Protein AF-A0A2D7CM73-F1 (afdb_monomer_lite)

Structure (mmCIF, N/CA/C/O backbone):
data_AF-A0A2D7CM73-F1
#
_entry.id   AF-A0A2D7CM73-F1
#
loop_
_atom_site.group_PDB
_atom_site.id
_atom_site.type_symbol
_atom_site.label_atom_id
_atom_site.label_alt_id
_atom_site.label_comp_id
_atom_site.label_asym_id
_atom_site.label_entity_id
_atom_site.label_seq_id
_atom_site.pdbx_PDB_ins_code
_atom_site.Cartn_x
_atom_site.Cartn_y
_atom_site.Cartn_z
_atom_site.occupancy
_atom_site.B_iso_or_equiv
_atom_site.auth_seq_id
_atom_site.auth_comp_id
_atom_site.auth_asym_id
_atom_site.auth_atom_id
_atom_site.pdbx_PDB_model_num
ATOM 1 N N . MET A 1 1 ? 31.221 -22.114 -16.149 1.00 51.75 1 MET A N 1
ATOM 2 C CA . MET A 1 1 ? 30.707 -21.665 -17.462 1.00 51.75 1 MET A CA 1
ATOM 3 C C . MET A 1 1 ? 30.921 -20.166 -17.567 1.00 51.75 1 MET A C 1
ATOM 5 O O . MET A 1 1 ? 30.530 -19.466 -16.639 1.00 51.75 1 MET A O 1
ATOM 9 N N . LYS A 1 2 ? 31.591 -19.682 -18.621 1.00 53.56 2 LYS A N 1
ATOM 10 C CA . LYS A 1 2 ? 31.674 -18.240 -18.899 1.00 53.56 2 LYS A CA 1
ATOM 11 C C . LYS A 1 2 ? 30.266 -17.766 -19.272 1.00 53.56 2 LYS A C 1
ATOM 13 O O . LYS A 1 2 ? 29.611 -18.429 -20.068 1.00 53.56 2 LYS A O 1
ATOM 18 N N . LYS A 1 3 ? 29.772 -16.715 -18.618 1.00 75.50 3 LYS A N 1
ATOM 19 C CA . LYS A 1 3 ? 28.499 -16.088 -18.981 1.00 75.50 3 LYS A CA 1
ATOM 20 C C . LYS A 1 3 ? 28.797 -15.093 -20.099 1.00 75.50 3 LYS A C 1
ATOM 22 O O . LYS A 1 3 ? 29.586 -14.178 -19.874 1.00 75.50 3 LYS A O 1
ATOM 27 N N . ASP A 1 4 ? 28.201 -15.280 -21.267 1.00 86.75 4 ASP A N 1
ATOM 28 C CA . ASP A 1 4 ? 28.354 -14.330 -22.367 1.00 86.75 4 ASP A CA 1
ATOM 29 C C . ASP A 1 4 ? 27.502 -13.085 -22.098 1.00 86.75 4 ASP A C 1
ATOM 31 O O . ASP A 1 4 ? 26.344 -13.172 -21.681 1.00 86.75 4 ASP A O 1
ATOM 35 N N . ILE A 1 5 ? 28.101 -11.910 -22.288 1.00 89.19 5 ILE A N 1
ATOM 36 C CA . ILE A 1 5 ? 27.427 -10.626 -22.088 1.00 89.19 5 ILE A CA 1
ATOM 37 C C . ILE A 1 5 ? 26.537 -10.377 -23.306 1.00 89.19 5 ILE A C 1
ATOM 39 O O . ILE A 1 5 ? 27.036 -10.226 -24.418 1.00 89.19 5 ILE A O 1
ATOM 43 N N . SER A 1 6 ? 25.225 -10.321 -23.085 1.00 89.44 6 SER A N 1
ATOM 44 C CA . SER A 1 6 ? 24.230 -10.083 -24.140 1.00 89.44 6 SER A CA 1
ATOM 45 C C . SER A 1 6 ? 23.944 -8.592 -24.328 1.00 89.44 6 SER A C 1
ATOM 47 O O . SER A 1 6 ? 23.775 -8.125 -25.451 1.00 89.44 6 SER A O 1
ATOM 49 N N . HIS A 1 7 ? 23.934 -7.823 -23.234 1.00 90.44 7 HIS A N 1
ATOM 50 C CA . HIS A 1 7 ? 23.573 -6.405 -23.243 1.00 90.44 7 HIS A CA 1
ATOM 51 C C . HIS A 1 7 ? 24.557 -5.572 -22.397 1.00 90.44 7 HIS A C 1
ATOM 53 O O . HIS A 1 7 ? 24.277 -5.264 -21.236 1.00 90.44 7 HIS A O 1
ATOM 59 N N . PRO A 1 8 ? 25.711 -5.163 -22.962 1.00 91.00 8 PRO A N 1
ATOM 60 C CA . PRO A 1 8 ? 26.779 -4.473 -22.225 1.00 91.00 8 PRO A CA 1
ATOM 61 C C . PRO A 1 8 ? 26.356 -3.159 -21.556 1.00 91.00 8 PRO A C 1
ATOM 63 O O . PRO A 1 8 ? 26.958 -2.735 -20.572 1.00 91.00 8 PRO A O 1
ATOM 66 N N . ILE A 1 9 ? 25.306 -2.516 -22.066 1.00 92.06 9 ILE A N 1
ATOM 67 C CA . ILE A 1 9 ? 24.803 -1.245 -21.544 1.00 92.06 9 ILE A CA 1
ATOM 68 C C . ILE A 1 9 ? 24.367 -1.341 -20.079 1.00 92.06 9 ILE A C 1
ATOM 70 O O . ILE A 1 9 ? 24.623 -0.426 -19.299 1.00 92.06 9 ILE A O 1
ATOM 74 N N . PHE A 1 10 ? 23.810 -2.482 -19.666 1.00 94.38 10 PHE A N 1
ATOM 75 C CA . PHE A 1 10 ? 23.384 -2.679 -18.285 1.00 94.38 10 PHE A CA 1
ATOM 76 C C . PHE A 1 10 ? 24.562 -2.898 -17.330 1.00 94.38 10 PHE A C 1
ATOM 78 O O . PHE A 1 10 ? 24.453 -2.531 -16.167 1.00 94.38 10 PHE A O 1
ATOM 85 N N . LEU A 1 11 ? 25.724 -3.371 -17.802 1.00 93.25 11 LEU A N 1
ATOM 86 C CA . LEU A 1 11 ? 26.943 -3.380 -16.977 1.00 93.25 11 LEU A CA 1
ATOM 87 C C . LEU A 1 11 ? 27.417 -1.958 -16.677 1.00 93.25 11 LEU A C 1
ATOM 89 O O . LEU A 1 11 ? 27.769 -1.658 -15.539 1.00 93.25 11 LEU A O 1
ATOM 93 N N . LYS A 1 12 ? 27.377 -1.064 -17.675 1.00 91.62 12 LYS A N 1
ATOM 94 C CA . LYS A 1 12 ? 27.709 0.355 -17.476 1.00 91.62 12 LYS A CA 1
ATOM 95 C C . LYS A 1 12 ? 26.779 0.989 -16.440 1.00 91.62 12 LYS A C 1
ATOM 97 O O . LYS A 1 12 ? 27.255 1.682 -15.547 1.00 91.62 12 LYS A O 1
ATOM 102 N N . ILE A 1 13 ? 25.480 0.700 -16.528 1.00 93.25 13 ILE A N 1
ATOM 103 C CA . ILE A 1 13 ? 24.482 1.165 -15.558 1.00 93.25 13 ILE A CA 1
ATOM 104 C C . ILE A 1 13 ? 24.766 0.585 -14.167 1.00 93.25 13 ILE A C 1
ATOM 106 O O . ILE A 1 13 ? 24.806 1.335 -13.197 1.00 93.25 13 ILE A O 1
ATOM 110 N N . ALA A 1 14 ? 25.034 -0.720 -14.056 1.00 94.25 14 ALA A N 1
ATOM 111 C CA . ALA A 1 14 ? 25.345 -1.372 -12.784 1.00 94.25 14 ALA A CA 1
ATOM 112 C C . ALA A 1 14 ? 26.544 -0.719 -12.074 1.00 94.25 14 ALA A C 1
ATOM 114 O O . ALA A 1 14 ? 26.505 -0.507 -10.863 1.00 94.25 14 ALA A O 1
ATOM 115 N N . MET A 1 15 ? 27.584 -0.336 -12.820 1.00 92.50 15 MET A N 1
ATOM 116 C CA . MET A 1 15 ? 28.760 0.347 -12.266 1.00 92.50 15 MET A CA 1
ATOM 117 C C . MET A 1 15 ? 28.457 1.747 -11.713 1.00 92.50 15 MET A C 1
ATOM 119 O O . MET A 1 15 ? 29.185 2.210 -10.840 1.00 92.50 15 MET A O 1
ATOM 123 N N . GLN A 1 16 ? 27.413 2.414 -12.212 1.00 92.31 16 GLN A N 1
ATOM 124 C CA . GLN A 1 16 ? 27.003 3.757 -11.781 1.00 92.31 16 GLN A CA 1
ATOM 125 C C . GLN A 1 16 ? 26.040 3.746 -10.588 1.00 92.31 16 GLN A C 1
ATOM 127 O O . GLN A 1 16 ? 25.818 4.787 -9.978 1.00 92.31 16 GLN A O 1
ATOM 132 N N . MET A 1 17 ? 25.446 2.598 -10.261 1.00 91.38 17 MET A N 1
ATOM 133 C CA . MET A 1 17 ? 24.501 2.492 -9.151 1.00 91.38 17 MET A CA 1
ATOM 134 C C . MET A 1 17 ? 25.236 2.414 -7.814 1.00 91.38 17 MET A C 1
ATOM 136 O O . MET A 1 17 ? 26.298 1.807 -7.721 1.00 91.38 17 MET A O 1
ATOM 140 N N . ASP A 1 18 ? 24.638 2.944 -6.750 1.00 90.75 18 ASP A N 1
ATOM 141 C CA . ASP A 1 18 ? 25.140 2.757 -5.380 1.00 90.75 18 ASP A CA 1
ATOM 142 C C . ASP A 1 18 ? 24.447 1.587 -4.668 1.00 90.75 18 ASP A C 1
ATOM 144 O O . ASP A 1 18 ? 25.078 0.847 -3.909 1.00 90.75 18 ASP A O 1
ATOM 148 N N . ASP A 1 19 ? 23.153 1.379 -4.936 1.00 91.88 19 ASP A N 1
ATOM 149 C CA . ASP A 1 19 ? 22.355 0.327 -4.303 1.00 91.88 19 ASP A CA 1
ATOM 150 C C . ASP A 1 19 ? 22.719 -1.059 -4.858 1.00 91.88 19 ASP A C 1
ATOM 152 O O . ASP A 1 19 ? 22.528 -1.354 -6.040 1.00 91.88 19 ASP A O 1
ATOM 156 N N . THR A 1 20 ? 23.197 -1.936 -3.973 1.00 94.19 20 THR A N 1
ATOM 157 C CA . THR A 1 20 ? 23.532 -3.334 -4.264 1.00 94.19 20 THR A CA 1
ATOM 158 C C . THR A 1 20 ? 22.386 -4.101 -4.932 1.00 94.19 20 THR A C 1
ATOM 160 O O . THR A 1 20 ? 22.639 -4.933 -5.798 1.00 94.19 20 THR A O 1
ATOM 163 N N . PHE A 1 21 ? 21.130 -3.822 -4.571 1.00 95.56 21 PHE A N 1
ATOM 164 C CA . PHE A 1 21 ? 19.964 -4.451 -5.199 1.00 95.56 21 PHE A CA 1
ATOM 165 C C . PHE A 1 21 ? 19.892 -4.126 -6.695 1.00 95.56 21 PHE A C 1
ATOM 167 O O . PHE A 1 21 ? 19.767 -5.024 -7.527 1.00 95.56 21 PHE A O 1
ATOM 174 N N . TRP A 1 22 ? 20.024 -2.844 -7.035 1.00 95.38 22 TRP A N 1
ATOM 175 C CA . TRP A 1 22 ? 19.972 -2.380 -8.416 1.00 95.38 22 TRP A CA 1
ATOM 176 C C . TRP A 1 22 ? 21.194 -2.834 -9.213 1.00 95.38 22 TRP A C 1
ATOM 178 O O . TRP A 1 22 ? 21.035 -3.237 -10.364 1.00 95.38 22 TRP A O 1
ATOM 188 N N . LYS A 1 23 ? 22.384 -2.879 -8.593 1.00 95.88 23 LYS A N 1
ATOM 189 C CA . LYS A 1 23 ? 23.583 -3.477 -9.208 1.00 95.88 23 LYS A CA 1
ATOM 190 C C . LYS A 1 23 ? 23.318 -4.892 -9.702 1.00 95.88 23 LYS A C 1
ATOM 192 O O . LYS A 1 23 ? 23.536 -5.164 -10.878 1.00 95.88 23 LYS A O 1
ATOM 197 N N . TYR A 1 24 ? 22.789 -5.758 -8.838 1.00 96.12 24 TYR A N 1
ATOM 198 C CA . TYR A 1 24 ? 22.525 -7.148 -9.209 1.00 96.12 24 TYR A CA 1
ATOM 199 C C . TYR A 1 24 ? 21.469 -7.279 -10.305 1.00 96.12 24 TYR A C 1
ATOM 201 O O . TYR A 1 24 ? 21.648 -8.086 -11.213 1.00 96.12 24 TYR A O 1
ATOM 209 N N . ILE A 1 25 ? 20.406 -6.467 -10.269 1.00 96.12 25 ILE A N 1
ATOM 210 C CA . ILE A 1 25 ? 19.394 -6.470 -11.335 1.00 96.12 25 ILE A CA 1
ATOM 211 C C . ILE A 1 25 ? 20.026 -6.127 -12.684 1.00 96.12 25 ILE A C 1
ATOM 213 O O . ILE A 1 25 ? 19.801 -6.836 -13.663 1.00 96.12 25 ILE A O 1
ATOM 217 N N . TYR A 1 26 ? 20.819 -5.059 -12.750 1.00 96.50 26 TYR A N 1
ATOM 218 C CA . TYR A 1 26 ? 21.420 -4.631 -14.010 1.00 96.50 26 TYR A CA 1
ATOM 219 C C . TYR A 1 26 ? 22.530 -5.571 -14.488 1.00 96.50 26 TYR A C 1
ATOM 221 O O . TYR A 1 26 ? 22.644 -5.816 -15.689 1.00 96.50 26 TYR A O 1
ATOM 229 N N . GLU A 1 27 ? 23.301 -6.163 -13.576 1.00 95.62 27 GLU A N 1
ATOM 230 C CA . GLU A 1 27 ? 24.231 -7.238 -13.922 1.00 95.62 27 GLU A CA 1
ATOM 231 C C . GLU A 1 27 ? 23.494 -8.423 -14.552 1.00 95.62 27 GLU A C 1
ATOM 233 O O . GLU A 1 27 ? 23.874 -8.869 -15.633 1.00 95.62 27 GLU A O 1
ATOM 238 N N . ASP A 1 28 ? 22.412 -8.903 -13.936 1.00 95.12 28 ASP A N 1
ATOM 239 C CA . ASP A 1 28 ? 21.617 -10.007 -14.478 1.00 95.12 28 ASP A CA 1
ATOM 240 C C . ASP A 1 28 ? 21.011 -9.659 -15.848 1.00 95.12 28 ASP A C 1
ATOM 242 O O . ASP A 1 28 ? 21.096 -10.469 -16.780 1.00 95.12 28 ASP A O 1
ATOM 246 N N . MET A 1 29 ? 20.506 -8.434 -16.025 1.00 94.81 29 MET A N 1
ATOM 247 C CA . MET A 1 29 ? 20.002 -7.952 -17.318 1.00 94.81 29 MET A CA 1
ATOM 248 C C . MET A 1 29 ? 21.090 -7.918 -18.396 1.00 94.81 29 MET A C 1
ATOM 250 O O . MET A 1 29 ? 20.814 -8.242 -19.553 1.00 94.81 29 MET A O 1
ATOM 254 N N . ALA A 1 30 ? 22.339 -7.604 -18.040 1.00 94.75 30 ALA A N 1
ATOM 255 C CA . ALA A 1 30 ? 23.453 -7.649 -18.985 1.00 94.75 30 ALA A CA 1
ATOM 256 C C . ALA A 1 30 ? 23.727 -9.066 -19.514 1.00 94.75 30 ALA A C 1
ATOM 258 O O . ALA A 1 30 ? 24.181 -9.229 -20.650 1.00 94.75 30 ALA A O 1
ATOM 259 N N . TYR A 1 31 ? 23.403 -10.089 -18.721 1.00 93.62 31 TYR A N 1
ATOM 260 C CA . TYR A 1 31 ? 23.457 -11.502 -19.104 1.00 93.62 31 TYR A CA 1
ATOM 261 C C . TYR A 1 31 ? 22.134 -12.025 -19.693 1.00 93.62 31 TYR A C 1
ATOM 263 O O . TYR A 1 31 ? 21.951 -13.237 -19.801 1.00 93.62 31 TYR A O 1
ATOM 271 N N . GLY A 1 32 ? 21.196 -11.138 -20.042 1.00 91.75 32 GLY A N 1
ATOM 272 C CA . GLY A 1 32 ? 19.903 -11.496 -20.635 1.00 91.75 32 GLY A CA 1
ATOM 273 C C . GLY A 1 32 ? 18.858 -12.000 -19.633 1.00 91.75 32 GLY A C 1
ATOM 274 O O . GLY A 1 32 ? 17.776 -12.424 -20.036 1.00 91.75 32 GLY A O 1
ATOM 275 N N . LYS A 1 33 ? 19.136 -11.949 -18.325 1.00 94.19 33 LYS A N 1
ATOM 276 C CA . LYS A 1 33 ? 18.167 -12.309 -17.284 1.00 94.19 33 LYS A CA 1
ATOM 277 C C . LYS A 1 33 ? 17.377 -11.076 -16.870 1.00 94.19 33 LYS A C 1
ATOM 279 O O . LYS A 1 33 ? 17.859 -10.239 -16.114 1.00 94.19 33 LYS A O 1
ATOM 284 N N . CYS A 1 34 ? 16.151 -10.969 -17.364 1.00 94.31 34 CYS A N 1
ATOM 285 C CA . CYS A 1 34 ? 15.276 -9.854 -17.027 1.00 94.31 34 CYS A CA 1
ATOM 286 C C . CYS A 1 34 ? 14.385 -10.178 -15.815 1.00 94.31 34 CYS A C 1
ATOM 288 O O . CYS A 1 34 ? 14.002 -11.339 -15.625 1.00 94.31 34 CYS A O 1
ATOM 290 N N . PRO A 1 35 ? 14.019 -9.171 -14.998 1.00 94.50 35 PRO A N 1
ATOM 291 C CA . PRO A 1 35 ? 12.988 -9.323 -13.979 1.00 94.50 35 PRO A CA 1
ATOM 292 C C . PRO A 1 35 ? 11.652 -9.783 -14.573 1.00 94.50 35 PRO A C 1
ATOM 294 O O . PRO A 1 35 ? 11.373 -9.584 -15.755 1.00 94.50 35 PRO A O 1
ATOM 297 N N . PHE A 1 36 ? 10.802 -10.378 -13.734 1.00 93.94 36 PHE A N 1
ATOM 298 C CA . PHE A 1 36 ? 9.495 -10.869 -14.166 1.00 93.94 36 PHE A CA 1
ATOM 299 C C . PHE A 1 36 ? 8.696 -9.779 -14.889 1.00 93.94 36 PHE A C 1
ATOM 301 O O . PHE A 1 36 ? 8.564 -8.667 -14.382 1.00 93.94 36 PHE A O 1
ATOM 308 N N . GLY A 1 37 ? 8.140 -10.119 -16.053 1.00 93.25 37 GLY A N 1
ATOM 309 C CA . GLY A 1 37 ? 7.316 -9.194 -16.823 1.00 93.25 37 GLY A CA 1
ATOM 310 C C . GLY A 1 37 ? 8.092 -8.205 -17.692 1.00 93.25 37 GLY A C 1
ATOM 311 O O . GLY A 1 37 ? 7.455 -7.439 -18.410 1.00 93.25 37 GLY A O 1
ATOM 312 N N . ILE A 1 38 ? 9.428 -8.224 -17.643 1.00 96.38 38 ILE A N 1
ATOM 313 C CA . ILE A 1 38 ? 10.305 -7.342 -18.414 1.00 96.38 38 ILE A CA 1
ATOM 314 C C . ILE A 1 38 ? 11.085 -8.164 -19.433 1.00 96.38 38 ILE A C 1
ATOM 316 O O . ILE A 1 38 ? 11.542 -9.267 -19.137 1.00 96.38 38 ILE A O 1
ATOM 320 N N . PHE A 1 39 ? 11.251 -7.619 -20.631 1.00 95.81 39 PHE A N 1
ATOM 321 C CA . PHE A 1 39 ? 12.097 -8.200 -21.664 1.00 95.81 39 PHE A CA 1
ATOM 322 C C . PHE A 1 39 ? 12.767 -7.110 -22.499 1.00 95.81 39 PHE A C 1
ATOM 324 O O . PHE A 1 39 ? 12.367 -5.943 -22.482 1.00 95.81 39 PHE A O 1
ATOM 331 N N . LEU A 1 40 ? 13.816 -7.515 -23.210 1.00 95.00 40 LEU A N 1
ATOM 332 C CA . LEU A 1 40 ? 14.593 -6.664 -24.097 1.00 95.00 40 LEU A CA 1
ATOM 333 C C . LEU A 1 40 ? 14.417 -7.159 -25.529 1.00 95.00 40 LEU A C 1
ATOM 335 O O . LEU A 1 40 ? 14.688 -8.324 -25.815 1.00 95.00 40 LEU A O 1
ATOM 339 N N . GLU A 1 41 ? 13.992 -6.278 -26.427 1.00 93.19 41 GLU A N 1
ATOM 340 C CA . GLU A 1 41 ? 13.789 -6.611 -27.837 1.00 93.19 41 GLU A CA 1
ATOM 341 C C . GLU A 1 41 ? 14.293 -5.472 -28.722 1.00 93.19 41 GLU A C 1
ATOM 343 O O . GLU A 1 41 ? 13.787 -4.364 -28.640 1.00 93.19 41 GLU A O 1
ATOM 348 N N . GLN A 1 42 ? 15.295 -5.724 -29.571 1.00 88.00 42 GLN A N 1
ATOM 349 C CA . GLN A 1 42 ? 15.763 -4.769 -30.594 1.00 88.00 42 GLN A CA 1
ATOM 350 C C . GLN A 1 42 ? 15.968 -3.325 -30.076 1.00 88.00 42 GLN A C 1
ATOM 352 O O . GLN A 1 42 ? 15.493 -2.360 -30.671 1.00 88.00 42 GLN A O 1
ATOM 357 N N . ASN A 1 43 ? 16.681 -3.178 -28.954 1.00 90.44 43 ASN A N 1
ATOM 358 C CA . ASN A 1 43 ? 16.910 -1.916 -28.229 1.00 90.44 43 ASN A CA 1
ATOM 359 C C . ASN A 1 43 ? 15.682 -1.304 -27.537 1.00 90.44 43 ASN A C 1
ATOM 361 O O . ASN A 1 43 ? 15.754 -0.174 -27.062 1.00 90.44 43 ASN A O 1
ATOM 365 N N . TYR A 1 44 ? 14.582 -2.034 -27.411 1.00 94.88 44 TYR A N 1
ATOM 366 C CA . TYR A 1 44 ? 13.461 -1.659 -26.564 1.00 94.88 44 TYR A CA 1
ATOM 367 C C . TYR A 1 44 ? 13.528 -2.385 -25.223 1.00 94.88 44 TYR A C 1
ATOM 369 O O . TYR A 1 44 ? 13.799 -3.583 -25.154 1.00 94.88 44 TYR A O 1
ATOM 377 N N . LEU A 1 45 ? 13.262 -1.637 -24.157 1.00 96.12 45 LEU A N 1
ATOM 378 C CA . LEU A 1 45 ? 12.932 -2.148 -22.838 1.00 96.12 45 LEU A CA 1
ATOM 379 C C . LEU A 1 45 ? 11.410 -2.200 -22.725 1.00 96.12 45 LEU A C 1
ATOM 381 O O . LEU A 1 45 ? 10.745 -1.160 -22.717 1.00 96.12 45 LEU A O 1
ATOM 385 N N . CYS A 1 46 ? 10.866 -3.407 -22.642 1.00 96.38 46 CYS A N 1
ATOM 386 C CA . CYS A 1 46 ? 9.429 -3.633 -22.642 1.00 96.38 46 CYS A CA 1
ATOM 387 C C . CYS A 1 46 ? 8.969 -4.262 -21.328 1.00 96.38 46 CYS A C 1
ATOM 389 O O . CYS A 1 46 ? 9.657 -5.100 -20.746 1.00 96.38 46 CYS A O 1
ATOM 391 N N . CYS A 1 47 ? 7.772 -3.884 -20.890 1.00 97.06 47 CYS A N 1
ATOM 392 C CA . CYS A 1 47 ? 7.069 -4.489 -19.768 1.00 97.06 47 CYS A CA 1
ATOM 393 C C . CYS A 1 47 ? 5.673 -4.924 -20.219 1.00 97.06 47 CYS A C 1
ATOM 395 O O . CYS A 1 47 ? 4.949 -4.134 -20.823 1.00 97.06 47 CYS A O 1
ATOM 397 N N . PHE A 1 48 ? 5.289 -6.164 -19.909 1.00 95.25 48 PHE A N 1
ATOM 398 C CA . PHE A 1 48 ? 3.982 -6.744 -20.259 1.00 95.25 48 PHE A CA 1
ATOM 399 C C . PHE A 1 48 ? 3.099 -7.046 -19.040 1.00 95.25 48 PHE A C 1
ATOM 401 O O . PHE A 1 48 ? 2.078 -7.726 -19.150 1.00 95.25 48 PHE A O 1
ATOM 408 N N . ILE A 1 49 ? 3.487 -6.575 -17.853 1.00 94.81 49 ILE A N 1
ATOM 409 C CA . ILE A 1 49 ? 2.673 -6.742 -16.648 1.00 94.81 49 ILE A CA 1
ATOM 410 C C . ILE A 1 49 ? 1.394 -5.920 -16.807 1.00 94.81 49 ILE A C 1
ATOM 412 O O . ILE A 1 49 ? 1.455 -4.716 -17.050 1.00 94.81 49 ILE A O 1
ATOM 416 N N . LYS A 1 50 ? 0.241 -6.568 -16.609 1.00 92.62 50 LYS A N 1
ATOM 417 C CA . LYS A 1 50 ? -1.068 -5.926 -16.737 1.00 92.62 50 LYS A CA 1
ATOM 418 C C . LYS A 1 50 ? -1.180 -4.679 -15.848 1.00 92.62 50 LYS A C 1
ATOM 420 O O . LYS A 1 50 ? -1.028 -4.784 -14.631 1.00 92.62 50 LYS A O 1
ATOM 425 N N . GLY A 1 51 ? -1.492 -3.529 -16.443 1.00 91.56 51 GLY A N 1
ATOM 426 C CA . GLY A 1 51 ? -1.592 -2.230 -15.764 1.00 91.56 51 GLY A CA 1
ATOM 427 C C . GLY A 1 51 ? -0.261 -1.492 -15.568 1.00 91.56 51 GLY A C 1
ATOM 428 O O . GLY A 1 51 ? -0.250 -0.432 -14.944 1.00 91.56 51 GLY A O 1
ATOM 429 N N . LYS A 1 52 ? 0.850 -2.043 -16.068 1.00 94.75 52 LYS A N 1
ATOM 430 C CA . LYS A 1 52 ? 2.203 -1.457 -16.042 1.00 94.75 52 LYS A CA 1
ATOM 431 C C . LYS A 1 52 ? 2.911 -1.623 -17.385 1.00 94.75 52 LYS A C 1
ATOM 433 O O . LYS A 1 52 ? 4.139 -1.697 -17.444 1.00 94.75 52 LYS A O 1
ATOM 438 N N . GLU A 1 53 ? 2.148 -1.750 -18.460 1.00 95.75 53 GLU A N 1
ATOM 439 C CA . GLU A 1 53 ? 2.686 -1.996 -19.784 1.00 95.75 53 GLU A CA 1
ATOM 440 C C . GLU A 1 53 ? 3.430 -0.758 -20.287 1.00 95.75 53 GLU A C 1
ATOM 442 O O . GLU A 1 53 ? 2.919 0.363 -20.241 1.00 95.75 53 GLU A O 1
ATOM 447 N N . PHE A 1 54 ? 4.648 -0.952 -20.783 1.00 96.50 54 PHE A N 1
ATOM 448 C CA . PHE A 1 54 ? 5.387 0.107 -21.461 1.00 96.50 54 PHE A CA 1
ATOM 449 C C . PHE A 1 54 ? 6.370 -0.473 -22.471 1.00 96.50 54 PHE A C 1
ATOM 451 O O . PHE A 1 54 ? 6.795 -1.622 -22.365 1.00 96.50 54 PHE A O 1
ATOM 458 N N . SER A 1 55 ? 6.754 0.358 -23.437 1.00 96.44 55 SER A N 1
ATOM 459 C CA . SER A 1 55 ? 7.857 0.098 -24.354 1.00 96.44 55 SER A CA 1
ATOM 460 C C . SER A 1 55 ? 8.717 1.352 -24.430 1.00 96.44 55 SER A C 1
ATOM 462 O O . SER A 1 55 ? 8.216 2.437 -24.728 1.00 96.44 55 SER A O 1
ATOM 464 N N . PHE A 1 56 ? 9.994 1.216 -24.092 1.00 96.38 56 PHE A N 1
ATOM 465 C CA . PHE A 1 56 ? 10.953 2.310 -24.035 1.00 96.38 56 PHE A CA 1
ATOM 466 C C . PHE A 1 56 ? 12.105 2.036 -24.990 1.00 96.38 56 PHE A C 1
ATOM 468 O O . PHE A 1 56 ? 12.804 1.038 -24.841 1.00 96.38 56 PHE A O 1
ATOM 475 N N . LYS A 1 57 ? 12.318 2.924 -25.961 1.00 95.50 57 LYS A N 1
ATOM 476 C CA . LYS A 1 57 ? 13.441 2.819 -26.891 1.00 95.50 57 LYS A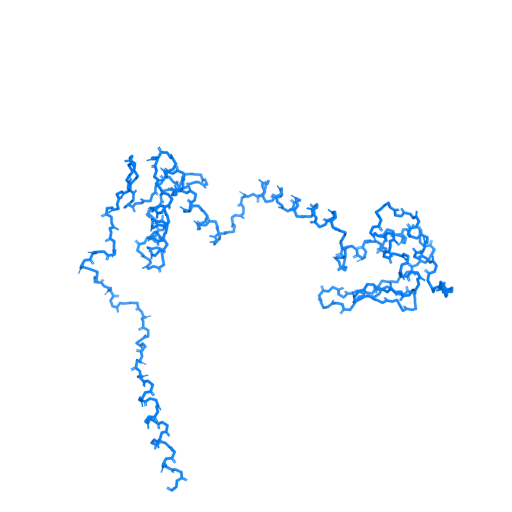 CA 1
ATOM 477 C C . LYS A 1 57 ? 14.714 3.318 -26.212 1.00 95.50 57 LYS A C 1
ATOM 479 O O . LYS A 1 57 ? 14.788 4.482 -25.834 1.00 95.50 57 LYS A O 1
ATOM 484 N N . MET A 1 58 ? 15.713 2.453 -26.093 1.00 93.38 58 MET A N 1
ATOM 485 C CA . MET A 1 58 ? 17.020 2.810 -25.554 1.00 93.38 58 MET A CA 1
ATOM 486 C C . MET A 1 58 ? 17.833 3.530 -26.628 1.00 93.38 58 MET A C 1
ATOM 488 O O . MET A 1 58 ? 18.182 2.941 -27.653 1.00 93.38 58 MET A O 1
ATOM 492 N N . ASP A 1 59 ? 18.132 4.801 -26.383 1.00 91.00 59 ASP A N 1
ATOM 493 C CA . ASP A 1 59 ? 19.048 5.586 -27.203 1.00 91.00 59 ASP A CA 1
ATOM 494 C C . ASP A 1 59 ? 20.444 5.577 -26.570 1.00 91.00 59 ASP A C 1
ATOM 496 O O . ASP A 1 59 ? 20.673 6.216 -25.545 1.00 91.00 59 ASP A O 1
ATOM 500 N N . VAL A 1 60 ? 21.359 4.804 -27.160 1.00 84.88 60 VAL A N 1
ATOM 501 C CA . VAL A 1 60 ? 22.707 4.546 -26.619 1.00 84.88 60 VAL A CA 1
ATOM 502 C C . VAL A 1 60 ? 23.550 5.822 -26.545 1.00 84.88 60 VAL A C 1
ATOM 504 O O . VAL A 1 60 ? 24.428 5.920 -25.684 1.00 84.88 60 VAL A O 1
ATOM 507 N N . ASP A 1 61 ? 23.255 6.800 -27.400 1.00 86.19 61 ASP A N 1
ATOM 508 C CA . ASP A 1 61 ? 23.989 8.062 -27.476 1.00 86.19 61 ASP A CA 1
ATOM 509 C C . ASP A 1 61 ? 23.469 9.100 -26.469 1.00 86.19 61 ASP A C 1
ATOM 511 O O . ASP A 1 61 ? 24.129 10.113 -26.218 1.00 86.19 61 ASP A O 1
ATOM 515 N N . SER A 1 62 ? 22.311 8.850 -25.845 1.00 89.12 62 SER A N 1
ATOM 516 C CA . SER A 1 62 ? 21.739 9.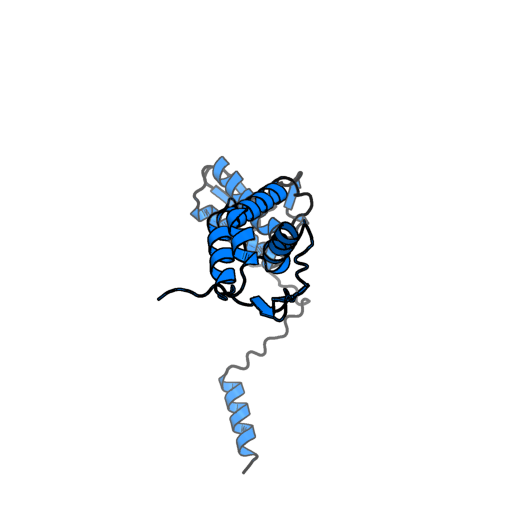776 -24.874 1.00 89.12 62 SER A CA 1
ATOM 517 C C . SER A 1 62 ? 22.516 9.753 -23.549 1.00 89.12 62 SER A C 1
ATOM 519 O O . SER A 1 62 ? 22.665 8.693 -22.928 1.00 89.12 62 SER A O 1
ATOM 521 N N . PRO A 1 63 ? 22.960 10.915 -23.034 1.00 86.25 63 PRO A N 1
ATOM 522 C CA . PRO A 1 63 ? 23.628 10.993 -21.738 1.00 86.25 63 PRO A CA 1
ATOM 523 C C . PRO A 1 63 ? 22.690 10.665 -20.564 1.00 86.25 63 PRO A C 1
ATOM 525 O O . PRO A 1 63 ? 23.173 10.231 -19.520 1.00 86.25 63 PRO A O 1
ATOM 528 N N . SER A 1 64 ? 21.370 10.831 -20.729 1.00 91.44 64 SER A N 1
ATOM 529 C CA . SER A 1 64 ? 20.360 10.563 -19.690 1.00 91.44 64 SER A CA 1
ATOM 530 C C . SER A 1 64 ? 19.901 9.107 -19.633 1.00 91.44 64 SER A C 1
ATOM 532 O O . SER A 1 64 ? 19.113 8.747 -18.762 1.00 91.44 64 SER A O 1
ATOM 534 N N . LEU A 1 65 ? 20.395 8.243 -20.524 1.00 91.12 65 LEU A N 1
ATOM 535 C CA . LEU A 1 65 ? 19.855 6.896 -20.702 1.00 91.12 65 LEU A CA 1
ATOM 536 C C . LEU A 1 65 ? 19.826 6.069 -19.408 1.00 91.12 65 LEU A C 1
ATOM 538 O O . LEU A 1 65 ? 18.873 5.330 -19.167 1.00 91.12 65 LEU A O 1
ATOM 542 N N . THR A 1 66 ? 20.862 6.185 -18.573 1.00 92.62 66 THR A N 1
ATOM 543 C CA . THR A 1 66 ? 20.921 5.485 -17.284 1.00 92.62 66 THR A CA 1
ATOM 544 C C . THR A 1 66 ? 19.769 5.900 -16.370 1.00 92.62 66 THR A C 1
ATOM 546 O O . THR A 1 66 ? 19.116 5.043 -15.772 1.00 92.62 66 THR A O 1
ATOM 549 N N . GLU A 1 67 ? 19.512 7.204 -16.271 1.00 93.50 67 GLU A N 1
ATOM 550 C CA . GLU A 1 67 ? 18.448 7.765 -15.437 1.00 93.50 67 GLU A CA 1
ATOM 551 C C . GLU A 1 67 ? 17.075 7.387 -15.988 1.00 93.50 67 GLU A C 1
ATOM 553 O O . GLU A 1 67 ? 16.207 6.970 -15.224 1.00 93.50 67 GLU A O 1
ATOM 558 N N . ASP A 1 68 ? 16.910 7.431 -17.311 1.00 94.81 68 ASP A N 1
ATOM 559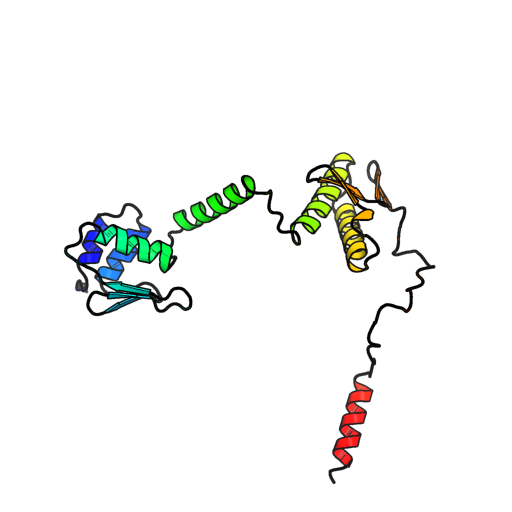 C CA . ASP A 1 68 ? 15.662 7.081 -17.985 1.00 94.81 68 ASP A CA 1
ATOM 560 C C . ASP A 1 68 ? 15.317 5.598 -17.789 1.00 94.81 68 ASP A C 1
ATOM 562 O O . ASP A 1 68 ? 14.206 5.259 -17.376 1.00 94.81 68 ASP A O 1
ATOM 566 N N . ILE A 1 69 ? 16.280 4.694 -18.003 1.00 95.00 69 ILE A N 1
ATOM 567 C CA . ILE A 1 69 ? 16.094 3.256 -17.758 1.00 95.00 69 ILE A CA 1
ATOM 568 C C . ILE A 1 69 ? 15.768 3.013 -16.286 1.00 95.00 69 ILE A C 1
ATOM 570 O O . ILE A 1 69 ? 14.851 2.250 -15.973 1.00 95.00 69 ILE A O 1
ATOM 574 N N . HIS A 1 70 ? 16.492 3.657 -15.372 1.00 95.00 70 HIS A N 1
ATOM 575 C CA . HIS A 1 70 ? 16.243 3.504 -13.944 1.00 95.00 70 HIS A CA 1
ATOM 576 C C . HIS A 1 70 ? 14.852 4.003 -13.548 1.00 95.00 70 HIS A C 1
ATOM 578 O O . HIS A 1 70 ? 14.126 3.298 -12.846 1.00 95.00 70 HIS A O 1
ATOM 584 N N . TYR A 1 71 ? 14.432 5.154 -14.070 1.00 94.75 71 TYR A N 1
ATOM 585 C CA . TYR A 1 71 ? 13.097 5.705 -13.877 1.00 94.75 71 TYR A CA 1
ATOM 586 C C . TYR A 1 71 ? 12.009 4.758 -14.394 1.00 94.75 71 TYR A C 1
ATOM 588 O O . TYR A 1 71 ? 11.048 4.479 -13.678 1.00 94.75 71 TYR A O 1
ATOM 596 N N . MET A 1 72 ? 12.164 4.199 -15.597 1.00 95.06 72 MET A N 1
ATOM 597 C CA . MET A 1 72 ? 11.184 3.260 -16.154 1.00 95.06 72 MET A CA 1
ATOM 598 C C . MET A 1 72 ? 11.074 1.990 -15.298 1.00 95.06 72 MET A C 1
ATOM 600 O O . MET A 1 72 ? 9.971 1.548 -14.967 1.00 95.06 72 MET A O 1
ATOM 604 N N . MET A 1 73 ? 12.201 1.434 -14.855 1.00 94.88 73 MET A N 1
ATOM 605 C CA . MET A 1 73 ? 12.215 0.254 -13.982 1.00 94.88 73 MET A CA 1
ATOM 606 C C . MET A 1 73 ? 11.587 0.540 -12.611 1.00 94.88 73 MET A C 1
ATOM 608 O O . MET A 1 73 ? 10.842 -0.280 -12.068 1.00 94.88 73 MET A O 1
ATOM 612 N N . LYS A 1 74 ? 11.867 1.711 -12.045 1.00 94.19 74 LYS A N 1
ATOM 613 C CA . LYS A 1 74 ? 11.447 2.070 -10.694 1.00 94.19 74 LYS A CA 1
ATOM 614 C C . LYS A 1 74 ? 10.010 2.570 -10.622 1.00 94.19 74 LYS A C 1
ATOM 616 O O . LYS A 1 74 ? 9.244 2.092 -9.794 1.00 94.19 74 LYS A O 1
ATOM 621 N N . GLU A 1 75 ? 9.632 3.516 -11.474 1.00 93.19 75 GLU A N 1
ATOM 622 C CA . GLU A 1 75 ? 8.334 4.195 -11.400 1.00 93.19 75 GLU A CA 1
ATOM 623 C C . GLU A 1 75 ? 7.269 3.516 -12.266 1.00 93.19 75 GLU A C 1
ATOM 625 O O . GLU A 1 75 ? 6.116 3.431 -11.850 1.00 93.19 75 GLU A O 1
ATOM 630 N N . LYS A 1 76 ? 7.625 2.989 -13.449 1.00 93.31 76 LYS A N 1
ATOM 631 C CA . LYS A 1 76 ? 6.649 2.312 -14.327 1.00 93.31 76 LYS A CA 1
ATOM 632 C C . LYS A 1 76 ? 6.484 0.833 -13.990 1.00 93.31 76 LYS A C 1
ATOM 634 O O . LYS A 1 76 ? 5.354 0.381 -13.830 1.00 93.31 76 LYS A O 1
ATOM 639 N N . ALA A 1 77 ? 7.577 0.080 -13.835 1.00 93.06 77 ALA A N 1
ATOM 640 C CA . ALA A 1 77 ? 7.483 -1.330 -13.431 1.00 93.06 77 ALA A CA 1
ATOM 641 C C . ALA A 1 77 ? 7.235 -1.513 -11.915 1.00 93.06 77 ALA A C 1
ATOM 643 O O . ALA A 1 77 ? 6.803 -2.585 -11.479 1.00 93.06 77 ALA A O 1
ATOM 644 N N . GLU A 1 78 ? 7.437 -0.465 -11.108 1.00 93.25 78 GLU A N 1
ATOM 645 C CA . GLU A 1 78 ? 7.397 -0.501 -9.636 1.00 93.25 78 GLU A CA 1
ATOM 646 C C . GLU A 1 78 ? 8.345 -1.542 -9.022 1.00 93.25 78 GLU A C 1
ATOM 648 O O . GLU A 1 78 ? 8.041 -2.161 -7.994 1.00 93.25 78 GLU A O 1
ATOM 653 N N . ILE A 1 79 ? 9.503 -1.758 -9.648 1.00 93.44 79 ILE A N 1
ATOM 654 C CA . ILE A 1 79 ? 10.572 -2.541 -9.037 1.00 93.44 79 ILE A CA 1
ATOM 655 C C . ILE A 1 79 ? 11.223 -1.647 -7.987 1.00 93.44 79 ILE A C 1
ATOM 657 O O . ILE A 1 79 ? 11.713 -0.568 -8.294 1.00 93.44 79 ILE A O 1
ATOM 661 N N . LEU A 1 80 ? 11.182 -2.087 -6.733 1.00 92.44 80 LEU A N 1
ATOM 662 C CA . LEU A 1 80 ? 11.685 -1.330 -5.592 1.00 92.44 80 LEU A CA 1
ATOM 663 C C . LEU A 1 80 ? 12.560 -2.233 -4.732 1.00 92.44 80 LEU A C 1
ATOM 665 O O . LEU A 1 80 ? 12.163 -3.368 -4.426 1.00 92.44 80 LEU A O 1
ATOM 669 N N . SER A 1 81 ? 13.697 -1.706 -4.284 1.00 91.88 81 SER A N 1
ATOM 670 C CA . SER A 1 81 ? 14.511 -2.368 -3.267 1.00 91.88 81 SER A CA 1
ATOM 671 C C . SER A 1 81 ? 13.763 -2.420 -1.929 1.00 91.88 81 SER A C 1
ATOM 673 O O . SER A 1 81 ? 12.795 -1.689 -1.696 1.00 91.88 81 SER A O 1
ATOM 675 N N . GLU A 1 82 ? 14.174 -3.296 -1.011 1.00 88.88 82 GLU A N 1
ATOM 676 C CA . GLU A 1 82 ? 13.541 -3.361 0.317 1.00 88.88 82 GLU A CA 1
ATOM 677 C C . GLU A 1 82 ? 13.642 -2.029 1.067 1.00 88.88 82 GLU A C 1
ATOM 679 O O . GLU A 1 82 ? 12.672 -1.596 1.693 1.00 88.88 82 GLU A O 1
ATOM 684 N N . LYS A 1 83 ? 14.778 -1.335 0.926 1.00 88.81 83 LYS A N 1
ATOM 685 C CA . LYS A 1 83 ? 14.989 0.001 1.492 1.00 88.81 83 LYS A CA 1
ATOM 686 C C . LYS A 1 83 ? 13.984 1.002 0.925 1.00 88.81 83 LYS A C 1
ATOM 688 O O . LYS A 1 83 ? 13.357 1.739 1.681 1.00 88.81 83 LYS A O 1
ATOM 693 N N . GLU A 1 84 ? 13.773 0.991 -0.388 1.00 90.50 84 GLU A N 1
ATOM 694 C CA . GLU A 1 84 ? 12.816 1.880 -1.055 1.00 90.50 84 GLU A CA 1
ATOM 695 C C . GLU A 1 84 ? 11.366 1.560 -0.678 1.00 90.50 84 GLU A C 1
ATOM 697 O O . GLU A 1 84 ? 10.566 2.472 -0.468 1.00 90.50 84 GLU A O 1
ATOM 702 N N . LYS A 1 85 ? 11.020 0.277 -0.516 1.00 90.19 85 LYS A N 1
ATOM 703 C CA . LYS A 1 85 ? 9.697 -0.140 -0.023 1.00 90.19 85 LYS A CA 1
ATOM 704 C C . LYS A 1 85 ? 9.428 0.399 1.378 1.00 90.19 85 LYS A C 1
ATOM 706 O O . LYS A 1 85 ? 8.320 0.870 1.640 1.00 90.19 85 LYS A O 1
ATOM 711 N N . ILE A 1 86 ? 10.420 0.338 2.267 1.00 88.44 86 ILE A N 1
ATOM 712 C CA . ILE A 1 86 ? 10.315 0.891 3.624 1.00 88.44 86 ILE A CA 1
ATOM 713 C C . ILE A 1 86 ? 10.144 2.410 3.552 1.00 88.44 86 ILE A C 1
ATOM 715 O O . ILE A 1 86 ? 9.176 2.929 4.099 1.00 88.44 86 ILE A O 1
ATOM 719 N N . GLN A 1 87 ? 10.984 3.114 2.789 1.00 89.75 87 GLN A N 1
ATOM 720 C CA . GLN A 1 87 ? 10.880 4.569 2.631 1.00 89.75 87 GLN A CA 1
ATOM 721 C C . GLN A 1 87 ? 9.541 5.010 2.029 1.00 89.75 87 GLN A C 1
ATOM 723 O O . GLN A 1 87 ? 8.964 5.998 2.476 1.00 89.75 87 GLN A O 1
ATOM 728 N N . LYS A 1 88 ? 9.010 4.289 1.033 1.00 88.00 88 LYS A N 1
ATOM 729 C CA . LYS A 1 88 ? 7.698 4.587 0.433 1.00 88.00 88 LYS A CA 1
ATOM 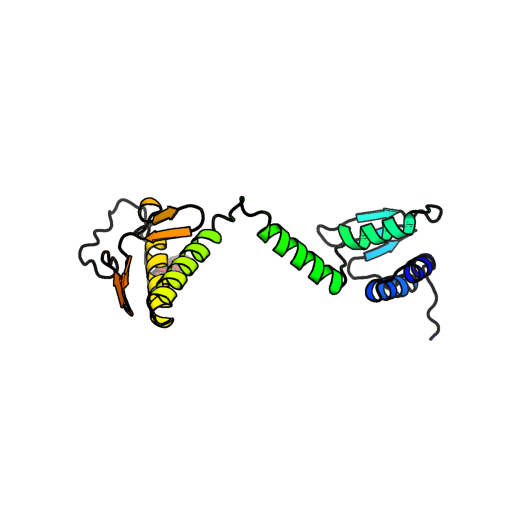730 C C . LYS A 1 88 ? 6.580 4.415 1.463 1.00 88.00 88 LYS A C 1
ATOM 732 O O . LYS A 1 88 ? 5.701 5.270 1.549 1.00 88.00 88 LYS A O 1
ATOM 737 N N . LYS A 1 89 ? 6.643 3.367 2.295 1.00 86.25 89 LYS A N 1
ATOM 738 C CA . LYS A 1 89 ? 5.710 3.171 3.419 1.00 86.25 89 LYS A CA 1
ATOM 739 C C . LYS A 1 89 ? 5.835 4.271 4.471 1.00 86.25 89 LYS A C 1
ATOM 741 O O . LYS A 1 89 ? 4.817 4.766 4.940 1.00 86.25 89 LYS A O 1
ATOM 746 N N . GLU A 1 90 ? 7.049 4.676 4.827 1.00 85.75 90 GLU A N 1
ATOM 747 C CA . GLU A 1 90 ? 7.283 5.751 5.796 1.00 85.75 90 GLU A CA 1
ATOM 748 C C . GLU A 1 90 ? 6.813 7.110 5.282 1.00 85.75 90 GLU A C 1
ATOM 750 O O . GLU A 1 90 ? 6.176 7.850 6.028 1.00 85.75 90 GLU A O 1
ATOM 755 N N . LYS A 1 91 ? 7.072 7.435 4.010 1.00 85.69 91 LYS A N 1
ATOM 756 C CA . LYS A 1 91 ? 6.546 8.645 3.364 1.00 85.69 91 LYS A CA 1
ATOM 757 C C . LYS A 1 91 ? 5.027 8.638 3.372 1.00 85.69 91 LYS A C 1
ATOM 759 O O . LYS A 1 91 ? 4.441 9.607 3.832 1.00 85.69 91 LYS A O 1
ATOM 764 N N . PHE A 1 92 ? 4.407 7.522 2.996 1.00 81.94 92 PHE A N 1
ATOM 765 C CA . PHE A 1 92 ? 2.957 7.364 3.058 1.00 81.94 92 PHE A CA 1
ATOM 766 C C . PHE A 1 92 ? 2.409 7.541 4.484 1.00 81.94 92 PHE A C 1
ATOM 768 O O . PHE A 1 92 ? 1.446 8.273 4.688 1.00 81.94 92 PHE A O 1
ATOM 775 N N . LEU A 1 93 ? 3.049 6.949 5.498 1.00 78.19 93 LEU A N 1
ATOM 776 C CA . LEU A 1 93 ? 2.679 7.132 6.908 1.00 78.19 93 LEU A CA 1
ATOM 777 C C . LEU A 1 93 ? 2.862 8.585 7.374 1.00 78.19 93 LEU A C 1
ATOM 779 O O . LEU A 1 93 ? 2.028 9.113 8.106 1.00 78.19 93 LEU A O 1
ATOM 783 N N . ASN A 1 94 ? 3.935 9.250 6.953 1.00 78.56 94 ASN A N 1
ATOM 784 C CA . ASN A 1 94 ? 4.214 10.639 7.308 1.00 78.56 94 ASN A CA 1
ATOM 785 C C . ASN A 1 94 ? 3.288 11.621 6.584 1.00 78.56 94 ASN A C 1
ATOM 787 O O . ASN A 1 94 ? 2.884 12.617 7.177 1.00 78.56 94 ASN A O 1
ATOM 791 N N . GLU A 1 95 ? 2.914 11.345 5.340 1.00 75.12 95 GLU A N 1
ATOM 792 C CA . GLU A 1 95 ? 1.905 12.092 4.589 1.00 75.12 95 GLU A CA 1
ATOM 793 C C . GLU A 1 95 ? 0.516 11.881 5.184 1.00 75.12 95 GLU A C 1
ATOM 795 O O . GLU A 1 95 ? -0.209 12.854 5.356 1.00 75.12 95 GLU A O 1
ATOM 800 N N . GLN A 1 96 ? 0.173 10.666 5.626 1.00 63.84 96 GLN A N 1
ATOM 801 C CA . GLN A 1 96 ? -1.038 10.443 6.422 1.00 63.84 96 GLN A CA 1
ATOM 802 C C . GLN A 1 96 ? -1.022 11.244 7.728 1.00 63.84 96 GLN A C 1
ATOM 804 O O . GLN A 1 96 ? -2.042 11.809 8.111 1.00 63.84 96 GLN A O 1
ATOM 809 N N . ARG A 1 97 ? 0.129 11.344 8.402 1.00 65.19 97 ARG A N 1
ATOM 810 C CA . ARG A 1 97 ? 0.271 12.153 9.625 1.00 65.19 97 ARG A CA 1
ATOM 811 C C . ARG A 1 97 ? 0.189 13.659 9.357 1.00 65.19 97 ARG A C 1
ATOM 813 O O . ARG A 1 97 ? -0.324 14.390 10.196 1.00 65.19 97 ARG A O 1
ATOM 820 N N . LYS A 1 98 ? 0.691 14.134 8.213 1.00 64.94 98 LYS A N 1
ATOM 821 C CA . LYS A 1 98 ? 0.704 15.561 7.830 1.00 64.94 98 LYS A CA 1
ATOM 822 C C . LYS A 1 98 ? -0.570 16.008 7.100 1.00 64.94 98 LYS A C 1
ATOM 824 O O . LYS A 1 98 ? -0.873 17.197 7.081 1.00 64.94 98 LYS A O 1
ATOM 829 N N . GLY A 1 99 ? -1.314 15.073 6.515 1.00 50.94 99 GLY A N 1
ATOM 830 C CA . GLY A 1 99 ? -2.439 15.307 5.616 1.00 50.94 99 GLY A CA 1
ATOM 831 C C . GLY A 1 99 ? -3.712 14.575 6.036 1.00 50.94 99 GLY A C 1
ATOM 832 O O . GLY A 1 99 ? -4.288 13.844 5.240 1.00 50.94 99 GLY A O 1
ATOM 833 N N . GLN A 1 100 ? -4.208 14.796 7.256 1.00 50.06 100 GLN A N 1
ATOM 834 C CA . GLN A 1 100 ? -5.571 14.397 7.637 1.00 50.06 100 GLN A CA 1
ATOM 835 C C . GLN A 1 100 ? -6.468 15.615 7.913 1.00 50.06 100 GLN A C 1
ATOM 837 O O . GLN A 1 100 ? -6.897 15.876 9.028 1.00 50.06 100 GLN A O 1
ATOM 842 N N . LYS A 1 101 ? -6.800 16.335 6.829 1.00 48.69 101 LYS A N 1
ATOM 843 C CA . LYS A 1 101 ? -8.119 16.978 6.632 1.00 48.69 101 LYS A CA 1
ATOM 844 C C . LYS A 1 101 ? -9.059 16.122 5.756 1.00 48.69 101 LYS A C 1
ATOM 846 O O . LYS A 1 101 ? -10.190 16.514 5.498 1.00 48.69 101 LYS A O 1
ATOM 851 N N . GLY A 1 102 ? -8.614 14.949 5.300 1.00 44.62 102 GLY A N 1
ATOM 852 C CA . GLY A 1 102 ? -9.349 14.068 4.387 1.00 44.62 102 GLY A CA 1
ATOM 853 C C . GLY A 1 102 ? -9.587 12.698 5.002 1.00 44.62 102 GLY A C 1
ATOM 854 O O . GLY A 1 102 ? -8.949 11.718 4.642 1.00 44.62 102 GLY A O 1
ATOM 855 N N . ILE A 1 103 ? -10.484 12.658 5.975 1.00 46.81 103 ILE A N 1
ATOM 856 C CA . ILE A 1 103 ? -10.969 11.465 6.659 1.00 46.81 103 ILE A CA 1
ATOM 857 C C . ILE A 1 103 ? -11.390 10.401 5.624 1.00 46.81 103 ILE A C 1
ATOM 859 O O . ILE A 1 103 ? -12.329 10.622 4.855 1.00 46.81 103 ILE A O 1
ATOM 863 N N . HIS A 1 104 ? -10.778 9.210 5.652 1.00 46.38 104 HIS A N 1
ATOM 864 C CA . HIS A 1 104 ? -11.426 7.990 5.156 1.00 46.38 104 HIS A CA 1
ATOM 865 C C . HIS A 1 104 ? -12.684 7.756 6.015 1.00 46.38 104 HIS A C 1
ATOM 867 O O . HIS A 1 104 ? -12.643 7.029 7.007 1.00 46.38 104 HIS A O 1
ATOM 873 N N . LYS A 1 105 ? -13.801 8.412 5.658 1.00 53.38 105 LYS A N 1
ATOM 874 C CA . LYS A 1 105 ? -15.048 8.539 6.448 1.00 53.38 105 LYS A CA 1
ATOM 875 C C . LYS A 1 105 ? -15.633 7.222 6.973 1.00 53.38 105 LYS A C 1
ATOM 877 O O . LYS A 1 105 ? -16.439 7.254 7.894 1.00 53.38 105 LYS A O 1
ATOM 882 N N . LYS A 1 106 ? -15.248 6.073 6.406 1.00 49.25 106 LYS A N 1
ATOM 883 C CA . LYS A 1 106 ? -15.735 4.750 6.822 1.00 49.25 106 LYS A CA 1
ATOM 884 C C . LYS A 1 106 ? -14.841 4.057 7.859 1.00 49.25 106 LYS A C 1
ATOM 886 O O . LYS A 1 106 ? -15.376 3.459 8.778 1.00 49.25 106 LYS A O 1
ATOM 891 N N . TYR A 1 107 ? -13.513 4.176 7.754 1.00 54.12 107 TYR A N 1
ATOM 892 C CA . TYR A 1 107 ? -12.572 3.596 8.729 1.00 54.12 107 TYR A CA 1
ATOM 893 C C . TYR A 1 107 ? -12.313 4.516 9.925 1.00 54.12 107 TYR A C 1
ATOM 895 O O . TYR A 1 107 ? -11.967 4.036 11.002 1.00 54.12 107 TYR A O 1
ATOM 903 N N . SER A 1 108 ? -12.522 5.830 9.774 1.00 65.62 108 SER A N 1
ATOM 904 C CA . SER A 1 108 ? -12.323 6.752 10.891 1.00 65.62 108 SER A CA 1
ATOM 905 C C . SER A 1 108 ? -13.353 6.547 11.991 1.00 65.62 108 SER A C 1
ATOM 907 O O . SER A 1 108 ? -12.997 6.643 13.152 1.00 65.62 108 SER A O 1
ATOM 909 N N . ARG A 1 109 ? -14.618 6.256 11.660 1.00 76.50 109 ARG A N 1
ATOM 910 C CA . ARG A 1 109 ? -15.673 6.174 12.676 1.00 76.50 109 ARG A CA 1
ATOM 911 C C . ARG A 1 109 ? -15.400 5.048 13.666 1.00 76.50 109 ARG A C 1
ATOM 913 O O . ARG A 1 109 ? -15.458 5.273 14.866 1.00 76.50 109 ARG A O 1
ATOM 920 N N . ASP A 1 110 ? -15.069 3.867 13.162 1.00 85.69 110 ASP A N 1
ATOM 921 C CA . ASP A 1 110 ? -14.832 2.700 14.007 1.00 85.69 110 ASP A CA 1
ATOM 922 C C . ASP A 1 110 ? -13.581 2.896 14.875 1.00 85.69 110 ASP A C 1
ATOM 924 O O . ASP A 1 110 ? -13.610 2.560 16.057 1.00 85.69 110 ASP A O 1
ATOM 928 N N . SER A 1 111 ? -12.531 3.523 14.326 1.00 85.75 111 SER A N 1
ATOM 929 C CA . SER A 1 111 ? -11.343 3.921 15.095 1.00 85.75 111 SER A CA 1
ATOM 930 C C . SER A 1 111 ? -11.691 4.939 16.177 1.00 85.75 111 SER A C 1
ATOM 932 O O . SER A 1 111 ? -11.376 4.720 17.336 1.00 85.75 111 SER A O 1
ATOM 934 N N . LEU A 1 112 ? -12.421 6.004 15.832 1.00 87.50 112 LEU A N 1
ATOM 935 C CA . LEU A 1 112 ? -12.810 7.060 16.768 1.00 87.50 112 LEU A CA 1
ATOM 936 C C . LEU A 1 112 ? -13.671 6.524 17.918 1.00 87.50 112 LEU A C 1
ATOM 938 O O . LEU A 1 112 ? -13.520 6.961 19.055 1.00 87.50 112 LEU A O 1
ATOM 942 N N . LEU A 1 113 ? -14.558 5.562 17.642 1.00 90.25 113 LEU A N 1
ATOM 943 C CA . LEU A 1 113 ? -15.366 4.905 18.672 1.00 90.25 113 LEU A CA 1
ATOM 944 C C . LEU A 1 113 ? -14.511 4.029 19.595 1.00 90.25 113 LEU A C 1
ATOM 946 O O . LEU A 1 113 ? -14.726 4.028 20.806 1.00 90.25 113 LEU A O 1
ATOM 950 N N . GLN A 1 114 ? -13.541 3.296 19.044 1.00 92.19 114 GLN A N 1
ATOM 951 C CA . GLN A 1 114 ? -12.606 2.509 19.850 1.00 92.19 114 GLN A CA 1
ATOM 952 C C . GLN A 1 114 ? -11.724 3.416 20.710 1.00 92.19 114 GLN A C 1
ATOM 954 O O . GLN A 1 114 ? -11.612 3.181 21.913 1.00 92.19 114 GLN A O 1
ATOM 959 N N . ASP A 1 115 ? -11.171 4.474 20.120 1.00 91.44 115 ASP A N 1
ATOM 960 C CA . ASP A 1 115 ? -10.326 5.454 20.797 1.00 91.44 115 ASP A CA 1
ATOM 961 C C . ASP A 1 115 ? -11.087 6.137 21.937 1.00 91.44 115 ASP A C 1
ATOM 963 O O . ASP A 1 115 ? -10.566 6.237 23.046 1.00 91.44 115 ASP A O 1
ATOM 967 N N . TYR A 1 116 ? -12.352 6.505 21.709 1.00 93.62 116 TYR A N 1
ATOM 968 C CA . TYR A 1 116 ? -13.240 7.044 22.738 1.00 93.62 116 TYR A CA 1
ATOM 969 C C . TYR A 1 116 ? -13.392 6.104 23.941 1.00 93.62 116 TYR A C 1
ATOM 971 O O . TYR A 1 116 ? -13.159 6.505 25.085 1.00 93.62 116 TYR A O 1
ATOM 979 N N . VAL A 1 117 ? -13.752 4.837 23.698 1.00 93.69 117 VAL A N 1
ATOM 980 C CA . VAL A 1 117 ? -13.952 3.863 24.783 1.00 93.69 117 VAL A CA 1
ATOM 981 C C . VAL A 1 117 ? -12.640 3.587 25.512 1.00 93.69 117 VAL A C 1
ATOM 983 O O . VAL A 1 117 ? -12.637 3.513 26.738 1.00 93.69 117 VAL A O 1
ATOM 986 N N . LEU A 1 118 ? -11.525 3.455 24.789 1.00 93.19 118 LEU A N 1
ATOM 987 C CA . LEU A 1 118 ? -10.212 3.189 25.378 1.00 93.19 118 LEU A CA 1
ATOM 988 C C . LEU A 1 118 ? -9.699 4.366 26.210 1.00 93.19 118 LEU A C 1
ATOM 990 O O . LEU A 1 118 ? -9.156 4.147 27.294 1.00 93.19 118 LEU A O 1
ATOM 994 N N . HIS A 1 119 ? -9.892 5.597 25.735 1.00 92.88 119 HIS A N 1
ATOM 995 C CA . HIS A 1 119 ? -9.497 6.805 26.451 1.00 92.88 119 HIS A CA 1
ATOM 996 C C . HIS A 1 119 ? -10.212 6.891 27.802 1.00 92.88 119 HIS A C 1
ATOM 998 O O . HIS A 1 119 ? -9.562 6.912 28.849 1.00 92.88 119 HIS A O 1
ATOM 1004 N N . HIS A 1 120 ? -11.543 6.812 27.801 1.00 90.75 120 HIS A N 1
ATOM 1005 C CA . HIS A 1 120 ? -12.315 6.874 29.041 1.00 90.75 120 HIS A CA 1
ATOM 1006 C C . HIS A 1 120 ? -12.146 5.640 29.924 1.00 90.75 120 HIS A C 1
ATOM 1008 O O . HIS A 1 120 ? -12.193 5.754 31.149 1.00 90.75 120 HIS A O 1
ATOM 1014 N N . ALA A 1 121 ? -11.906 4.463 29.349 1.00 89.94 121 ALA A N 1
ATOM 1015 C CA . ALA A 1 121 ? -11.566 3.281 30.129 1.00 89.94 121 ALA A CA 1
ATOM 1016 C C . ALA A 1 121 ? -10.247 3.451 30.886 1.00 89.94 121 ALA A C 1
ATOM 1018 O O . ALA A 1 121 ? -10.156 3.047 32.045 1.00 89.94 121 ALA A O 1
ATOM 1019 N N . LYS A 1 122 ? -9.244 4.073 30.256 1.00 91.62 122 LYS A N 1
ATOM 1020 C CA . LYS A 1 122 ? -7.953 4.356 30.886 1.00 91.62 122 LYS A CA 1
ATOM 1021 C C . LYS A 1 122 ? -8.095 5.364 32.025 1.00 91.62 122 LYS A C 1
ATOM 1023 O O . LYS A 1 122 ? -7.539 5.135 33.094 1.00 91.62 122 LYS A O 1
ATOM 1028 N N . GLU A 1 123 ? -8.870 6.427 31.822 1.00 91.75 123 GLU A N 1
ATOM 1029 C CA . GLU A 1 123 ? -9.159 7.431 32.859 1.00 91.75 123 GLU A CA 1
ATOM 1030 C C . GLU A 1 123 ? -9.910 6.843 34.061 1.00 91.75 123 GLU A C 1
ATOM 1032 O O . GLU A 1 123 ? -9.703 7.268 35.195 1.00 91.75 123 GLU A O 1
ATOM 1037 N N . ASN A 1 124 ? -10.764 5.843 33.824 1.00 88.38 124 ASN A N 1
ATOM 1038 C CA . ASN A 1 124 ? -11.644 5.263 34.839 1.00 88.38 124 ASN A CA 1
ATOM 1039 C C . ASN A 1 124 ? -11.189 3.884 35.358 1.00 88.38 124 ASN A C 1
ATOM 1041 O O . ASN A 1 124 ? -11.960 3.218 36.054 1.00 88.38 124 ASN A O 1
ATOM 1045 N N . GLU A 1 125 ? -9.959 3.450 35.049 1.00 89.69 125 GLU A N 1
ATOM 1046 C CA . GLU A 1 125 ? -9.380 2.156 35.465 1.00 89.69 125 GLU A CA 1
ATOM 1047 C C . GLU A 1 125 ? -10.250 0.934 35.090 1.00 89.69 125 GLU A C 1
ATOM 1049 O O . GLU A 1 125 ? -10.445 0.005 35.880 1.00 89.69 125 GLU A O 1
ATOM 1054 N N . ILE A 1 126 ? -10.821 0.932 33.886 1.00 90.44 126 ILE A N 1
ATOM 1055 C CA . ILE A 1 126 ? -11.741 -0.114 33.424 1.00 90.44 126 ILE A CA 1
ATOM 1056 C C . ILE A 1 126 ? -10.969 -1.235 32.720 1.00 90.44 126 ILE A C 1
ATOM 1058 O O . ILE A 1 126 ? -10.089 -0.995 31.896 1.00 90.44 126 ILE A O 1
ATOM 1062 N N . GLY A 1 127 ? -11.325 -2.486 33.023 1.00 85.38 127 GLY A N 1
ATOM 1063 C CA . GLY A 1 127 ? -10.724 -3.663 32.397 1.00 85.38 127 GLY A CA 1
ATOM 1064 C C . GLY A 1 127 ? -11.028 -3.780 30.897 1.00 85.38 127 GLY A C 1
ATOM 1065 O O . GLY A 1 127 ? -12.122 -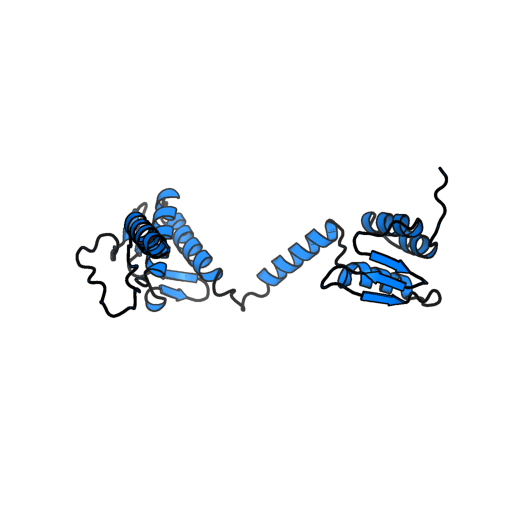3.451 30.429 1.00 85.38 127 GLY A O 1
ATOM 1066 N N . ILE A 1 128 ? -10.070 -4.323 30.144 1.00 88.31 128 ILE A N 1
ATOM 1067 C CA . ILE A 1 128 ? -10.134 -4.461 28.677 1.00 88.31 128 ILE A CA 1
ATOM 1068 C C . ILE A 1 128 ? -11.347 -5.290 28.221 1.00 88.31 128 ILE A C 1
ATOM 1070 O O . ILE A 1 128 ? -11.968 -4.967 27.208 1.00 88.31 128 ILE A O 1
ATOM 1074 N N . ASP A 1 129 ? -11.737 -6.321 28.973 1.00 84.38 129 ASP A N 1
ATOM 1075 C CA . ASP A 1 129 ? -12.883 -7.170 28.618 1.00 84.38 129 ASP A CA 1
ATOM 1076 C C . ASP A 1 129 ? -14.211 -6.405 28.620 1.00 84.38 129 ASP A C 1
ATOM 1078 O O . ASP A 1 129 ? -15.068 -6.629 27.763 1.00 84.38 129 ASP A O 1
ATOM 1082 N N . ILE A 1 130 ? -14.372 -5.459 29.549 1.00 85.25 130 ILE A N 1
ATOM 1083 C CA . ILE A 1 130 ? -15.557 -4.597 29.622 1.00 85.25 130 ILE A CA 1
ATOM 1084 C C . ILE A 1 130 ? -15.549 -3.624 28.438 1.00 85.25 130 ILE A C 1
ATOM 1086 O O . ILE A 1 130 ? -16.578 -3.436 27.790 1.00 85.25 130 ILE A O 1
ATOM 1090 N N . CYS A 1 131 ? -14.381 -3.078 28.092 1.00 88.00 131 CYS A N 1
ATOM 1091 C CA . CYS A 1 131 ? -14.220 -2.191 26.939 1.00 88.00 131 CYS A CA 1
ATOM 1092 C C . CYS A 1 131 ? -14.646 -2.878 25.639 1.00 88.00 131 CYS A C 1
ATOM 1094 O O . CYS A 1 131 ? -15.425 -2.314 24.876 1.00 88.00 131 CYS A O 1
ATOM 1096 N N . ARG A 1 132 ? -14.210 -4.128 25.419 1.00 88.25 132 ARG A N 1
ATOM 1097 C CA . ARG A 1 132 ? -14.616 -4.930 24.251 1.00 88.25 132 ARG A CA 1
ATOM 1098 C C . ARG A 1 132 ? -16.132 -5.080 24.166 1.00 88.25 132 ARG A C 1
ATOM 1100 O O . ARG A 1 132 ? -16.697 -4.898 23.093 1.00 88.25 132 ARG A O 1
ATOM 1107 N N . ARG A 1 133 ? -16.798 -5.365 25.290 1.00 88.00 133 ARG A N 1
ATOM 1108 C CA . ARG A 1 133 ? -18.266 -5.487 25.333 1.00 88.00 133 ARG A CA 1
ATOM 1109 C C . ARG A 1 133 ? -18.960 -4.175 24.981 1.00 88.00 133 ARG A C 1
ATOM 1111 O O . ARG A 1 133 ? -19.933 -4.200 24.235 1.00 88.00 133 ARG A O 1
ATOM 1118 N N . VAL A 1 134 ? -18.459 -3.046 25.479 1.00 89.75 134 VAL A N 1
ATOM 1119 C CA . VAL A 1 134 ? -19.035 -1.722 25.196 1.00 89.75 134 VAL A CA 1
ATOM 1120 C C . VAL A 1 134 ? -18.817 -1.306 23.748 1.00 89.75 134 VAL A C 1
ATOM 1122 O O . VAL A 1 134 ? -19.748 -0.821 23.115 1.00 89.75 134 VAL A O 1
ATOM 1125 N N . ILE A 1 135 ? -17.638 -1.567 23.188 1.00 92.31 135 ILE A N 1
ATOM 1126 C CA . ILE A 1 135 ? -17.362 -1.340 21.766 1.00 92.31 135 ILE A CA 1
ATOM 1127 C C . ILE A 1 135 ? -18.335 -2.157 20.904 1.00 92.31 135 ILE A C 1
ATOM 1129 O O . ILE A 1 135 ? -18.984 -1.604 20.018 1.00 92.31 135 ILE A O 1
ATOM 1133 N N . SER A 1 136 ? -18.508 -3.449 21.204 1.00 91.00 136 SER A N 1
ATOM 1134 C CA . SER A 1 136 ? -19.483 -4.294 20.506 1.00 91.00 136 SER A CA 1
ATOM 1135 C C . SER A 1 136 ? -20.914 -3.775 20.657 1.00 91.00 136 SER A C 1
ATOM 1137 O O . SER A 1 136 ? -21.648 -3.736 19.675 1.00 91.00 136 SER A O 1
ATOM 1139 N N . PHE A 1 137 ? -21.305 -3.336 21.857 1.00 89.81 137 PHE A N 1
ATOM 1140 C CA . PHE A 1 137 ? -22.617 -2.735 22.109 1.00 89.81 137 PHE A CA 1
ATOM 1141 C C . PHE A 1 137 ? -22.847 -1.497 21.232 1.00 89.81 137 PHE A C 1
ATOM 1143 O O . PHE A 1 137 ? -23.864 -1.410 20.549 1.00 89.81 137 PHE A O 1
ATOM 1150 N N . ILE A 1 138 ? -21.880 -0.580 21.178 1.00 91.00 138 ILE A N 1
ATOM 1151 C CA . ILE A 1 138 ? -21.948 0.625 20.344 1.00 91.00 138 ILE A CA 1
ATOM 1152 C C . ILE A 1 138 ? -22.068 0.255 18.860 1.00 91.00 138 ILE A C 1
ATOM 1154 O O . ILE A 1 138 ? -22.917 0.803 18.156 1.00 91.00 138 ILE A O 1
ATOM 1158 N N . PHE A 1 139 ? -21.264 -0.698 18.378 1.00 90.88 139 PHE A N 1
ATOM 1159 C CA . PHE A 1 139 ? -21.319 -1.132 16.981 1.00 90.88 139 PHE A CA 1
ATOM 1160 C C . PHE A 1 139 ? -22.657 -1.760 16.608 1.00 90.88 139 PHE A C 1
ATOM 1162 O O . PHE A 1 139 ? -23.201 -1.431 15.555 1.00 90.88 139 PHE A O 1
ATOM 1169 N N . VAL A 1 140 ? -23.209 -2.616 17.470 1.00 89.62 140 VAL A N 1
ATOM 1170 C CA . VAL A 1 140 ? -24.548 -3.183 17.271 1.00 89.62 140 VAL A CA 1
ATOM 1171 C C . VAL A 1 140 ? -25.596 -2.070 17.257 1.00 89.62 140 VAL A C 1
ATOM 1173 O O . VAL A 1 140 ? -26.473 -2.081 16.398 1.00 89.62 140 VAL A O 1
ATOM 1176 N N . GLY A 1 141 ? -25.466 -1.065 18.127 1.00 88.62 141 GLY A N 1
ATOM 1177 C CA . GLY A 1 141 ? -26.345 0.106 18.141 1.00 88.62 141 GLY A CA 1
ATOM 1178 C C . GLY A 1 141 ? -26.338 0.871 16.816 1.00 88.62 141 GLY A C 1
ATOM 1179 O O . GLY A 1 141 ? -27.402 1.179 16.285 1.00 88.62 141 GLY A O 1
ATOM 1180 N N . PHE A 1 142 ? -25.163 1.113 16.226 1.00 87.81 142 PHE A N 1
ATOM 1181 C CA . PHE A 1 142 ? -25.067 1.732 14.896 1.00 87.81 142 PHE A CA 1
ATOM 1182 C C . PHE A 1 142 ? -25.579 0.826 13.776 1.00 87.81 142 PHE A C 1
ATOM 1184 O O . PHE A 1 142 ? -26.230 1.306 12.850 1.00 87.81 142 PHE A O 1
ATOM 1191 N N . LEU A 1 143 ? -25.284 -0.475 13.835 1.00 88.06 143 LEU A N 1
ATOM 1192 C CA . LEU A 1 143 ? -25.708 -1.440 12.820 1.00 88.06 143 LEU A CA 1
ATOM 1193 C C . LEU A 1 143 ? -27.237 -1.536 12.748 1.00 88.06 143 LEU A C 1
ATOM 1195 O O . LEU A 1 143 ? -27.803 -1.564 11.658 1.00 88.06 143 LEU A O 1
ATOM 1199 N N . LEU A 1 144 ? -27.890 -1.534 13.910 1.00 86.62 144 LEU A N 1
ATOM 1200 C CA . LEU A 1 144 ? -29.344 -1.578 14.049 1.00 86.62 144 LEU A CA 1
ATOM 1201 C C . LEU A 1 144 ? -30.013 -0.199 13.912 1.00 86.62 144 LEU A C 1
ATOM 1203 O O . LEU A 1 144 ? -31.227 -0.108 14.075 1.00 86.62 144 LEU A O 1
ATOM 1207 N N . LYS A 1 145 ? -29.249 0.867 13.616 1.00 86.00 145 LYS A N 1
ATOM 1208 C CA . LYS A 1 145 ? -29.734 2.261 13.540 1.00 86.00 145 LYS A CA 1
ATOM 1209 C C . LYS A 1 145 ? -30.442 2.739 14.818 1.00 86.00 145 LYS A C 1
ATOM 1211 O O . LYS A 1 145 ? -31.385 3.519 14.770 1.00 86.00 145 LYS A O 1
ATOM 1216 N N . LEU A 1 146 ? -29.987 2.246 15.967 1.00 84.88 146 LEU A N 1
ATOM 1217 C CA . LEU A 1 146 ? -30.430 2.665 17.303 1.00 84.88 146 LEU A CA 1
ATOM 1218 C C . LEU A 1 146 ? -29.585 3.822 17.833 1.00 84.88 146 LEU A C 1
ATOM 1220 O O . LEU A 1 146 ? -30.036 4.598 18.670 1.00 84.88 146 LEU A O 1
ATOM 1224 N N . LEU A 1 147 ? -28.350 3.914 17.341 1.00 86.50 147 LEU A N 1
ATOM 1225 C CA . LEU A 1 147 ? -27.464 5.047 17.525 1.00 86.50 147 LEU A CA 1
ATOM 1226 C C . LEU A 1 147 ? -27.251 5.713 16.169 1.00 86.50 147 LEU A C 1
ATOM 1228 O O . LEU A 1 147 ? -26.848 5.069 15.202 1.00 86.50 147 LEU A O 1
ATOM 1232 N N . ASP A 1 148 ? -27.485 7.016 16.146 1.00 85.56 148 ASP A N 1
ATOM 1233 C CA . ASP A 1 148 ? -27.215 7.901 15.015 1.00 85.56 148 ASP A CA 1
ATOM 1234 C C . ASP A 1 148 ? -26.156 8.934 15.392 1.00 85.56 148 ASP A C 1
ATOM 1236 O O . ASP A 1 148 ? -25.819 9.110 16.561 1.00 85.56 148 ASP A O 1
ATOM 1240 N N . ILE A 1 149 ? -25.650 9.659 14.396 1.00 84.06 149 ILE A N 1
ATOM 1241 C CA . ILE A 1 149 ? -24.654 10.723 14.592 1.00 84.06 149 ILE A CA 1
ATOM 1242 C C . ILE A 1 149 ? -25.168 11.801 15.562 1.00 84.06 149 ILE A C 1
ATOM 1244 O O . ILE A 1 149 ? -24.378 12.361 16.311 1.00 84.06 149 ILE A O 1
ATOM 1248 N N . SER A 1 150 ? -26.482 12.045 15.610 1.00 86.19 150 SER A N 1
ATOM 1249 C CA . SER A 1 150 ? -27.116 12.969 16.562 1.00 86.19 150 SER A CA 1
ATOM 1250 C C . SER A 1 150 ? -26.917 12.586 18.032 1.00 86.19 150 SER A C 1
ATOM 1252 O O . SER A 1 150 ? -27.003 13.447 18.900 1.00 86.19 150 SER A O 1
ATOM 1254 N N . HIS A 1 151 ? -26.642 11.312 18.311 1.00 84.75 151 HIS A N 1
ATOM 1255 C CA . HIS A 1 151 ? -26.401 10.789 19.654 1.00 84.75 151 HIS A CA 1
ATOM 1256 C C . HIS A 1 151 ? -24.921 10.879 20.057 1.00 84.75 151 HIS A C 1
ATOM 1258 O O . HIS A 1 151 ? -24.556 10.419 21.140 1.00 84.75 151 HIS A O 1
ATOM 1264 N N . ILE A 1 152 ? -24.056 11.425 19.196 1.00 89.44 152 ILE A N 1
ATOM 1265 C CA . ILE A 1 152 ? -22.624 11.581 19.448 1.00 89.44 152 ILE A CA 1
ATOM 1266 C C . ILE A 1 152 ? -22.279 13.066 19.464 1.00 89.44 152 ILE A C 1
ATOM 1268 O O . ILE A 1 152 ? -22.493 13.776 18.482 1.00 89.44 152 ILE A O 1
ATOM 1272 N N . THR A 1 153 ? -21.652 13.518 20.544 1.00 87.44 153 THR A N 1
ATOM 1273 C CA . THR A 1 153 ? -21.057 14.854 20.601 1.00 87.44 153 THR A CA 1
ATOM 1274 C C . THR A 1 153 ? -19.603 14.758 20.162 1.00 87.44 153 THR A C 1
ATOM 1276 O O . THR A 1 153 ? -18.805 14.064 20.796 1.00 87.44 153 THR A O 1
ATOM 1279 N N . ILE A 1 154 ? -19.263 15.439 19.069 1.00 85.94 154 ILE A N 1
ATOM 1280 C CA . ILE A 1 154 ? -17.909 15.490 18.508 1.00 85.94 154 ILE A CA 1
ATOM 1281 C C . ILE A 1 154 ? -17.382 16.913 18.682 1.00 85.94 154 ILE A C 1
ATOM 1283 O O . ILE A 1 154 ? -17.995 17.855 18.180 1.00 85.94 154 ILE A O 1
ATOM 1287 N N . GLU A 1 155 ? -16.236 17.069 19.341 1.00 81.25 155 GLU A N 1
ATOM 1288 C CA . GLU A 1 155 ? -15.525 18.348 19.409 1.00 81.25 155 GLU A CA 1
ATOM 1289 C C . GLU A 1 155 ? -14.157 18.195 18.738 1.00 81.25 155 GLU A C 1
ATOM 1291 O O . GLU A 1 155 ? -13.315 17.377 19.121 1.00 81.25 155 GLU A O 1
ATOM 1296 N N . GLY A 1 156 ? -13.945 18.960 17.665 1.00 80.38 156 GLY A N 1
ATOM 1297 C CA . GLY A 1 156 ? -12.768 18.810 16.814 1.00 80.38 156 GLY A CA 1
ATOM 1298 C C . GLY A 1 156 ? -12.759 17.461 16.092 1.00 80.38 156 GLY A C 1
ATOM 1299 O O . GLY A 1 156 ? -13.629 17.195 15.266 1.00 80.38 156 GLY A O 1
ATOM 1300 N N . ASN A 1 157 ? -11.752 16.632 16.382 1.00 79.06 157 ASN A N 1
ATOM 1301 C CA . ASN A 1 157 ? -11.568 15.314 15.766 1.00 79.06 157 ASN A CA 1
ATOM 1302 C C . ASN A 1 157 ? -11.752 14.155 16.762 1.00 79.06 157 ASN A C 1
ATOM 1304 O O . ASN A 1 157 ? -11.371 13.032 16.450 1.00 79.06 157 ASN A O 1
ATOM 1308 N N . ASN A 1 158 ? -12.311 14.429 17.946 1.00 79.38 158 ASN A N 1
ATOM 1309 C CA . ASN A 1 158 ? -12.512 13.449 19.009 1.00 79.38 158 ASN A CA 1
ATOM 1310 C C . ASN A 1 158 ? -13.993 13.368 19.392 1.00 79.38 158 ASN A C 1
ATOM 1312 O O . ASN A 1 158 ? -14.717 14.365 19.381 1.00 79.38 158 ASN A O 1
ATOM 1316 N N . ILE A 1 159 ? -14.439 12.166 19.746 1.00 89.06 159 ILE A N 1
ATOM 1317 C CA . ILE A 1 159 ? -15.759 11.962 20.340 1.00 89.06 159 ILE A CA 1
ATOM 1318 C C . ILE A 1 159 ? -15.663 12.362 21.813 1.00 89.06 159 ILE A C 1
ATOM 1320 O O . ILE A 1 159 ? -14.818 11.835 22.530 1.00 89.06 159 ILE A O 1
ATOM 1324 N N . CYS A 1 160 ? -16.515 13.280 22.260 1.00 87.81 160 CYS A N 1
ATOM 1325 C CA . CYS A 1 160 ? -16.551 13.736 23.652 1.00 87.81 160 CYS A CA 1
ATOM 1326 C C . CYS A 1 160 ? -17.579 12.962 24.474 1.00 87.81 160 CYS A C 1
ATOM 1328 O O . CYS A 1 160 ? -17.363 12.675 25.649 1.00 87.81 160 CYS A O 1
ATOM 1330 N N . SER A 1 161 ? -18.716 12.607 23.875 1.00 90.31 161 SER A N 1
ATOM 1331 C CA . SER A 1 161 ? -19.723 11.792 24.549 1.00 90.31 161 SER A CA 1
ATOM 1332 C C . SER A 1 161 ? -20.600 11.022 23.573 1.00 90.31 161 SER A C 1
ATOM 1334 O O . SER A 1 161 ? -20.859 11.466 22.455 1.00 90.31 161 SER A O 1
ATOM 1336 N N . ILE A 1 162 ? -21.063 9.855 24.021 1.00 91.25 162 ILE A N 1
ATOM 1337 C CA . ILE A 1 162 ? -22.090 9.060 23.347 1.00 91.25 162 ILE A CA 1
ATOM 1338 C C . ILE A 1 162 ? -23.304 9.013 24.273 1.00 91.25 162 ILE A C 1
ATOM 1340 O O . ILE A 1 162 ? -23.217 8.545 25.412 1.00 91.25 162 ILE A O 1
ATOM 1344 N N . GLN A 1 163 ? -24.443 9.509 23.797 1.00 87.69 163 GLN A N 1
ATOM 1345 C CA . GLN A 1 163 ? -25.684 9.512 24.557 1.00 87.69 163 GLN A CA 1
ATOM 1346 C C . GLN A 1 163 ? -26.051 8.083 24.965 1.00 87.69 163 GLN A C 1
ATOM 1348 O O . GLN A 1 163 ? -26.062 7.158 24.156 1.00 87.69 163 GLN A O 1
ATOM 1353 N N . GLY A 1 164 ? -26.366 7.906 26.245 1.00 84.56 164 GLY A N 1
ATOM 1354 C CA . GLY A 1 164 ? -26.725 6.602 26.786 1.00 84.56 164 GLY A CA 1
ATOM 1355 C C . GLY A 1 164 ? -25.561 5.803 27.370 1.00 84.56 164 GLY A C 1
ATOM 1356 O O . GLY A 1 164 ? -25.819 4.738 27.923 1.00 84.56 164 GLY A O 1
ATOM 1357 N N . ILE A 1 165 ? -24.318 6.297 27.293 1.00 90.12 165 ILE A N 1
ATOM 1358 C CA . ILE A 1 165 ? -23.131 5.650 27.869 1.00 90.12 165 ILE A CA 1
ATOM 1359 C C . ILE A 1 165 ? -22.429 6.632 28.808 1.00 90.12 165 ILE A C 1
ATOM 1361 O O . ILE A 1 165 ? -22.045 7.729 28.408 1.00 90.12 165 ILE A O 1
ATOM 1365 N N . LYS A 1 166 ? -22.253 6.238 30.070 1.00 89.62 166 LYS A N 1
ATOM 1366 C CA . LYS A 1 166 ? -21.506 6.996 31.079 1.00 89.62 166 LYS A CA 1
ATOM 1367 C C . LYS A 1 166 ? -20.417 6.124 31.685 1.00 89.62 166 LYS A C 1
ATOM 1369 O O . LYS A 1 166 ? -20.671 4.989 32.086 1.00 89.62 166 LYS A O 1
ATOM 1374 N N . PHE A 1 167 ? -19.209 6.666 31.753 1.00 88.50 167 PHE A N 1
ATOM 1375 C CA . PHE A 1 167 ? -18.067 6.016 32.381 1.00 88.50 167 PHE A CA 1
ATOM 1376 C C . PHE A 1 167 ? -17.960 6.486 33.831 1.00 88.50 167 PHE A C 1
ATOM 1378 O O . PHE A 1 167 ? -18.016 7.682 34.104 1.00 88.50 167 PHE A O 1
ATOM 1385 N N . GLU A 1 168 ? -17.819 5.538 34.750 1.00 85.88 168 GLU A N 1
ATOM 1386 C CA . GLU A 1 168 ? -17.571 5.779 36.170 1.00 85.88 168 GLU A CA 1
ATOM 1387 C C . GLU A 1 168 ? -16.364 4.949 36.617 1.00 85.88 168 GLU A C 1
ATOM 1389 O O . GLU A 1 168 ? -15.955 3.995 35.948 1.00 85.88 168 GLU A O 1
ATOM 1394 N N . LYS A 1 169 ? -15.792 5.266 37.782 1.00 84.44 169 LYS A N 1
ATOM 1395 C CA . LYS A 1 169 ? -14.621 4.544 38.292 1.00 84.44 169 LYS A CA 1
ATOM 1396 C C . LYS A 1 169 ? -14.908 3.036 38.376 1.00 84.44 169 LYS A C 1
ATOM 1398 O O . LYS A 1 169 ? -15.744 2.594 39.166 1.00 84.44 169 LYS A O 1
ATOM 1403 N N . LYS A 1 170 ? -14.189 2.250 37.564 1.00 82.06 170 LYS A N 1
ATOM 1404 C CA . LYS A 1 170 ? -14.301 0.785 37.407 1.00 82.06 170 LYS A CA 1
ATOM 1405 C C . LYS A 1 170 ? -15.643 0.265 36.869 1.00 82.06 170 LYS A C 1
ATOM 1407 O O . LYS A 1 170 ? -15.876 -0.945 36.923 1.00 82.06 170 LYS A O 1
ATOM 1412 N N . LYS A 1 171 ? -16.538 1.122 36.363 1.00 82.88 171 LYS A N 1
ATOM 1413 C CA . LYS A 1 171 ? -17.874 0.721 35.883 1.00 82.88 171 LYS A CA 1
ATOM 1414 C C . LYS A 1 171 ? -18.309 1.528 34.659 1.00 82.88 171 LYS A C 1
ATOM 1416 O O . LYS A 1 171 ? -17.901 2.664 34.465 1.00 82.88 171 LYS A O 1
ATOM 1421 N N . ILE A 1 172 ? -19.169 0.935 33.834 1.00 85.69 172 ILE A N 1
ATOM 1422 C CA . ILE A 1 172 ? -19.814 1.629 32.713 1.00 85.69 172 ILE A CA 1
ATOM 1423 C C . ILE A 1 172 ? -21.320 1.509 32.899 1.00 85.69 172 ILE A C 1
ATOM 1425 O O . ILE A 1 172 ? -21.844 0.402 33.034 1.00 85.69 172 ILE A O 1
ATOM 1429 N N . LEU A 1 173 ? -22.003 2.648 32.920 1.00 84.81 173 LEU A N 1
ATOM 1430 C CA . LEU A 1 173 ? -23.453 2.741 32.990 1.00 84.81 173 LEU A CA 1
ATOM 1431 C C . LEU A 1 173 ? -24.010 2.965 31.588 1.00 84.81 173 LEU A C 1
ATOM 1433 O O . LEU A 1 173 ? -23.731 3.978 30.948 1.00 84.81 173 LEU A O 1
ATOM 1437 N N . VAL A 1 174 ? -24.826 2.021 31.126 1.00 85.44 174 VAL A N 1
ATOM 1438 C CA . VAL A 1 174 ? -25.562 2.131 29.865 1.00 85.44 174 VAL A CA 1
ATOM 1439 C C . VAL A 1 174 ? -27.017 2.442 30.199 1.00 85.44 174 VAL A C 1
ATOM 1441 O O . VAL A 1 174 ? -27.751 1.557 30.635 1.00 85.44 174 VAL A O 1
ATOM 1444 N N . THR A 1 175 ? -27.432 3.700 30.046 1.00 78.62 175 THR A N 1
ATOM 1445 C CA . THR A 1 175 ? -28.796 4.131 30.400 1.00 78.62 175 THR A CA 1
ATOM 1446 C C . THR A 1 175 ? -29.818 3.770 29.324 1.00 78.62 175 THR A C 1
ATOM 1448 O O . THR A 1 175 ? -30.965 3.503 29.657 1.00 78.62 175 THR A O 1
ATOM 1451 N N . ASN A 1 176 ? -29.402 3.690 28.055 1.00 70.12 176 ASN A N 1
ATOM 1452 C CA . ASN A 1 176 ? -30.259 3.289 26.933 1.00 70.12 176 ASN A CA 1
ATOM 1453 C C . ASN A 1 176 ? -29.894 1.880 26.467 1.00 70.12 176 ASN A C 1
ATOM 1455 O O . ASN A 1 176 ? -29.319 1.686 25.394 1.00 70.12 176 ASN A O 1
ATOM 1459 N N . ASN A 1 177 ? -30.178 0.884 27.305 1.00 71.69 177 ASN A N 1
ATOM 1460 C CA . ASN A 1 177 ? -29.862 -0.498 26.978 1.00 71.69 177 ASN A CA 1
ATOM 1461 C C . ASN A 1 177 ? -30.930 -1.115 26.064 1.00 71.69 177 ASN A C 1
ATOM 1463 O O . ASN A 1 177 ? -31.824 -1.835 26.508 1.00 71.69 177 ASN A O 1
ATOM 1467 N N . PHE A 1 178 ? -30.801 -0.852 24.767 1.00 70.94 178 PHE A N 1
ATOM 1468 C CA . PHE A 1 178 ? -31.706 -1.371 23.743 1.00 70.94 178 PHE A CA 1
ATOM 1469 C C . PHE A 1 178 ? -31.682 -2.903 23.599 1.00 70.94 178 PHE A C 1
ATOM 1471 O O . PHE A 1 178 ? -32.574 -3.463 22.974 1.00 70.94 178 PHE A O 1
ATOM 1478 N N . LEU A 1 179 ? -30.704 -3.606 24.185 1.00 67.31 179 LEU A N 1
ATOM 1479 C CA . LEU A 1 179 ? -30.685 -5.074 24.185 1.00 67.31 179 LEU A CA 1
ATOM 1480 C C . LEU A 1 179 ? -31.695 -5.682 25.170 1.00 67.31 179 LEU A C 1
ATOM 1482 O O . LEU A 1 179 ? -32.021 -6.860 25.058 1.00 67.31 179 LEU A O 1
ATOM 1486 N N . TYR A 1 180 ? -32.177 -4.896 26.137 1.00 63.97 180 TYR A N 1
ATOM 1487 C CA . TYR A 1 180 ? -33.082 -5.358 27.194 1.00 63.97 180 TYR A CA 1
ATOM 1488 C C . TYR A 1 180 ? -34.424 -4.622 27.196 1.00 63.97 180 TYR A C 1
ATOM 1490 O O . TYR A 1 180 ? -35.262 -4.888 28.063 1.00 63.97 180 TYR A O 1
ATOM 1498 N N . ASP A 1 181 ? -34.648 -3.719 26.239 1.00 52.66 181 ASP A N 1
ATOM 1499 C CA . ASP A 1 181 ? -35.904 -2.991 26.148 1.00 52.66 181 ASP A CA 1
ATOM 1500 C C . ASP A 1 181 ? -37.002 -3.915 25.599 1.00 52.66 181 ASP A C 1
ATOM 1502 O O . ASP A 1 181 ? -37.099 -4.190 24.402 1.00 52.66 181 ASP A O 1
ATOM 1506 N N . LYS A 1 182 ? -37.837 -4.434 26.506 1.00 46.50 182 LYS A N 1
ATOM 1507 C CA . LYS A 1 182 ? -38.961 -5.337 26.197 1.00 46.50 182 LYS A CA 1
ATOM 1508 C C . LYS A 1 182 ? -40.034 -4.689 25.310 1.00 46.50 182 LYS A C 1
ATOM 1510 O O . LYS A 1 182 ? -40.944 -5.382 24.866 1.00 46.50 182 LYS A O 1
ATOM 1515 N N . ASN A 1 183 ? -39.930 -3.385 25.051 1.00 44.53 183 ASN A N 1
ATOM 1516 C CA . ASN A 1 183 ? -40.901 -2.598 24.300 1.00 44.53 183 ASN A CA 1
ATOM 1517 C C . ASN A 1 183 ? -40.430 -2.213 22.893 1.00 44.53 183 ASN A C 1
ATOM 1519 O O . ASN A 1 183 ? -41.004 -1.295 22.303 1.00 44.53 183 ASN A O 1
ATOM 1523 N N . PHE A 1 184 ? -39.425 -2.899 22.335 1.00 44.66 184 PHE A N 1
ATOM 1524 C CA . PHE A 1 184 ? -38.968 -2.653 20.969 1.00 44.66 184 PHE A CA 1
ATOM 1525 C C . PHE A 1 184 ? -40.055 -3.020 19.939 1.00 44.66 184 PHE A C 1
ATOM 1527 O O . PHE A 1 184 ? -40.088 -4.111 19.372 1.00 44.66 184 PHE A O 1
ATOM 1534 N N . LYS A 1 185 ? -40.988 -2.091 19.705 1.00 42.41 185 LYS A N 1
ATOM 1535 C CA . LYS A 1 185 ? -41.912 -2.124 18.575 1.00 42.41 185 LYS A CA 1
ATOM 1536 C C . LYS A 1 185 ? -41.113 -1.732 17.342 1.00 42.41 185 LYS A C 1
ATOM 1538 O O . LYS A 1 185 ? -40.969 -0.549 17.047 1.00 42.41 185 LYS A O 1
ATOM 1543 N N . VAL A 1 186 ? -40.584 -2.731 16.639 1.00 41.00 186 VAL A N 1
ATOM 1544 C CA . VAL A 1 186 ? -40.105 -2.554 15.266 1.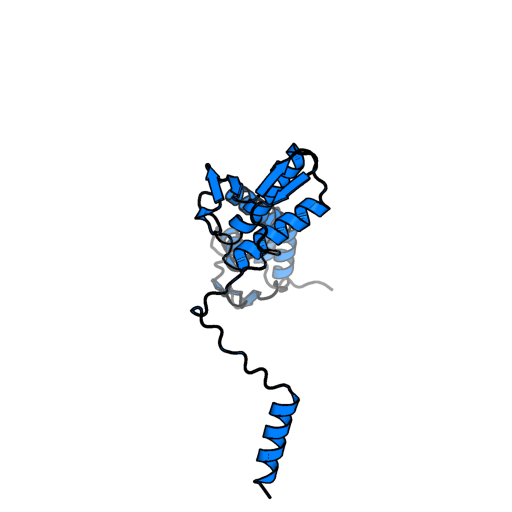00 41.00 186 VAL A CA 1
ATOM 1545 C C . VAL A 1 186 ? -41.258 -1.922 14.485 1.00 41.00 186 VAL A C 1
ATOM 1547 O O . VAL A 1 186 ? -42.335 -2.509 14.378 1.00 41.00 186 VAL A O 1
ATOM 1550 N N . SER A 1 187 ? -41.084 -0.690 14.014 1.00 39.00 187 SER A N 1
ATOM 1551 C CA . SER A 1 187 ? -42.059 -0.075 13.125 1.00 39.00 187 SER A CA 1
ATOM 1552 C C . SER A 1 187 ? -42.067 -0.880 11.826 1.00 39.00 187 SER A C 1
ATOM 1554 O O . SER A 1 187 ? -41.061 -0.969 11.126 1.00 39.00 187 SER A O 1
ATOM 1556 N N . ASN A 1 188 ? -43.214 -1.483 11.509 1.00 38.25 188 ASN A N 1
ATOM 1557 C CA . ASN A 1 188 ? -43.459 -2.326 10.329 1.00 38.25 188 ASN A CA 1
ATOM 1558 C C . ASN A 1 188 ? -43.288 -1.608 8.967 1.00 38.25 188 ASN A C 1
ATOM 1560 O O . ASN A 1 188 ? -43.809 -2.071 7.960 1.00 38.25 188 ASN A O 1
ATOM 1564 N N . SER A 1 189 ? -42.600 -0.466 8.896 1.00 35.34 189 SER A N 1
ATOM 1565 C CA . SER A 1 189 ? -42.481 0.342 7.678 1.00 35.34 189 SER A CA 1
ATOM 1566 C C . SER A 1 189 ? -41.109 0.275 7.007 1.00 35.34 189 SER A C 1
ATOM 1568 O O . SER A 1 189 ? -40.855 1.049 6.087 1.00 35.34 189 SER A O 1
ATOM 1570 N N . MET A 1 190 ? -40.213 -0.614 7.436 1.00 32.66 190 MET A N 1
ATOM 1571 C CA . MET A 1 190 ? -38.955 -0.840 6.731 1.00 32.66 190 MET A CA 1
ATOM 1572 C C . MET A 1 190 ? -38.995 -2.222 6.092 1.00 32.66 190 MET A C 1
ATOM 1574 O O . MET A 1 190 ? -39.023 -3.219 6.803 1.00 32.66 190 MET A O 1
ATOM 1578 N N . PHE A 1 191 ? -39.059 -2.238 4.756 1.00 41.66 191 PHE A N 1
ATOM 1579 C CA . PHE A 1 191 ? -39.018 -3.411 3.884 1.00 41.66 191 PHE A CA 1
ATOM 1580 C C . PHE A 1 191 ? -37.944 -4.407 4.341 1.00 41.66 191 PHE A C 1
ATOM 1582 O O . PHE A 1 191 ? -36.787 -4.332 3.939 1.00 41.66 191 PHE A O 1
ATOM 1589 N N . MET A 1 192 ? -38.342 -5.340 5.193 1.00 36.00 192 MET A N 1
ATOM 1590 C CA . MET A 1 192 ? -37.771 -6.668 5.206 1.00 36.00 192 MET A CA 1
ATOM 1591 C C . MET A 1 192 ? -38.583 -7.383 4.140 1.00 36.00 192 MET A C 1
ATOM 1593 O O . MET A 1 192 ? -39.792 -7.554 4.309 1.00 36.00 192 MET A O 1
ATOM 1597 N N . GLU A 1 193 ? -37.959 -7.727 3.014 1.00 42.19 193 GLU A N 1
ATOM 1598 C CA . GLU A 1 193 ? -38.473 -8.854 2.244 1.00 42.19 193 GLU A CA 1
ATOM 1599 C C . GLU A 1 193 ? -38.714 -9.958 3.272 1.00 42.19 193 GLU A C 1
ATOM 1601 O O . GLU A 1 193 ? -37.802 -10.302 4.030 1.00 42.19 193 GLU A O 1
ATOM 1606 N N . GLU A 1 194 ? -39.960 -10.422 3.395 1.00 40.88 194 GLU A N 1
ATOM 1607 C CA . GLU A 1 194 ? -40.216 -11.655 4.114 1.00 40.88 194 GLU A CA 1
ATOM 1608 C C . GLU A 1 194 ? -39.292 -12.677 3.465 1.00 40.88 194 GLU A C 1
ATOM 1610 O O . GLU A 1 194 ? -39.530 -13.115 2.336 1.00 40.88 194 GLU A O 1
ATOM 1615 N N . GLU A 1 195 ? -38.197 -13.018 4.149 1.00 43.69 195 GLU A N 1
ATOM 1616 C CA . GLU A 1 195 ? -37.484 -14.246 3.877 1.00 43.69 195 GLU A CA 1
ATOM 1617 C C . GLU A 1 195 ? -38.547 -15.319 4.034 1.00 43.69 195 GLU A C 1
ATOM 1619 O O . GLU A 1 195 ? -38.889 -15.748 5.140 1.00 43.69 195 GLU A O 1
ATOM 1624 N N . ASN A 1 196 ? -39.126 -15.700 2.900 1.00 48.03 196 ASN A N 1
ATOM 1625 C CA . ASN A 1 196 ? -39.897 -16.901 2.748 1.00 48.03 196 ASN A CA 1
ATOM 1626 C C . ASN A 1 196 ? -38.951 -17.999 3.211 1.00 48.03 196 ASN A C 1
ATOM 1628 O O . ASN A 1 196 ? -38.146 -18.506 2.429 1.00 48.03 196 ASN A O 1
ATOM 1632 N N . LYS A 1 197 ? -39.028 -18.346 4.500 1.00 47.84 197 LYS A N 1
ATOM 1633 C CA . LYS A 1 197 ? -38.416 -19.530 5.089 1.00 47.84 197 LYS A CA 1
ATOM 1634 C C . LYS A 1 197 ? -39.134 -20.734 4.498 1.00 47.84 197 LYS A C 1
ATOM 1636 O O . LYS A 1 197 ? -39.820 -21.488 5.183 1.00 47.84 197 LYS A O 1
ATOM 1641 N N . LYS A 1 198 ? -38.988 -20.924 3.190 1.00 56.09 198 LYS A N 1
ATOM 1642 C CA . LYS A 1 198 ? -39.177 -22.208 2.554 1.00 56.09 198 LYS A CA 1
ATOM 1643 C C . LYS A 1 198 ? -38.051 -23.048 3.126 1.00 56.09 198 LYS A C 1
ATOM 1645 O O . LYS A 1 198 ? -36.910 -22.962 2.683 1.00 56.09 198 LYS A O 1
ATOM 1650 N N . GLY A 1 199 ? -38.367 -23.786 4.190 1.00 65.62 199 GLY A N 1
ATOM 1651 C CA . GLY A 1 199 ? -37.462 -24.794 4.718 1.00 65.62 199 GLY A CA 1
ATOM 1652 C C . GLY A 1 199 ? -36.994 -25.671 3.562 1.00 65.62 199 GLY A C 1
ATOM 1653 O O . GLY A 1 199 ? -37.755 -25.898 2.621 1.00 65.62 199 GLY A O 1
ATOM 1654 N N . LEU A 1 200 ? -35.750 -26.144 3.616 1.00 64.94 200 LEU A N 1
ATOM 1655 C CA . LEU A 1 200 ? -35.127 -26.931 2.545 1.00 64.94 200 LEU A CA 1
ATOM 1656 C C . LEU A 1 200 ? -36.049 -28.059 2.029 1.00 64.94 200 LEU A C 1
ATOM 1658 O O . LEU A 1 200 ? -36.110 -28.318 0.832 1.00 64.94 200 LEU A O 1
ATOM 1662 N N . MET A 1 201 ? -36.846 -28.652 2.928 1.00 70.00 201 MET A N 1
ATOM 1663 C CA . MET A 1 201 ? -37.884 -29.638 2.610 1.00 70.00 201 MET A CA 1
ATOM 1664 C C . MET A 1 201 ? -38.952 -29.150 1.618 1.00 70.00 201 MET A C 1
ATOM 1666 O O . MET A 1 201 ? -39.338 -29.901 0.729 1.00 70.00 201 MET A O 1
ATOM 1670 N N . ASN A 1 202 ? -39.403 -27.901 1.718 1.00 76.50 202 ASN A N 1
ATOM 1671 C CA . ASN A 1 202 ? -40.427 -27.339 0.831 1.00 76.50 202 ASN A CA 1
ATOM 1672 C C . ASN A 1 202 ? -39.871 -27.086 -0.577 1.00 76.50 202 ASN A C 1
ATOM 1674 O O . ASN A 1 202 ? -40.589 -27.232 -1.563 1.00 76.50 202 ASN A O 1
ATOM 1678 N N . LEU A 1 203 ? -38.583 -26.737 -0.681 1.00 75.19 203 LEU A N 1
ATOM 1679 C CA . LEU A 1 203 ? -37.891 -26.630 -1.969 1.00 75.19 203 LEU A CA 1
ATOM 1680 C C . LEU A 1 203 ? -37.701 -28.015 -2.603 1.00 75.19 203 LEU A C 1
ATOM 1682 O O . LEU A 1 203 ? -37.899 -28.174 -3.806 1.00 75.19 203 LEU A O 1
ATOM 1686 N N . TRP A 1 204 ? -37.394 -29.027 -1.785 1.00 72.31 204 TRP A N 1
ATOM 1687 C CA . TRP A 1 204 ? -37.238 -30.408 -2.240 1.00 72.31 204 TRP A CA 1
ATOM 1688 C C . TRP A 1 204 ? -38.556 -31.025 -2.724 1.00 72.31 204 TRP A C 1
ATOM 1690 O O . TRP A 1 204 ? -38.591 -31.670 -3.769 1.00 72.31 204 TRP A O 1
ATOM 1700 N N . GLN A 1 205 ? -39.661 -30.777 -2.015 1.00 81.69 205 GLN A N 1
ATOM 1701 C CA . GLN A 1 205 ? -40.993 -31.209 -2.448 1.00 81.69 205 GLN A CA 1
ATOM 1702 C C . GLN A 1 205 ? -41.412 -30.548 -3.765 1.00 81.69 205 GLN A C 1
ATOM 1704 O O . GLN A 1 205 ? -41.940 -31.235 -4.636 1.00 81.69 205 GLN A O 1
ATOM 1709 N N . GLY A 1 206 ? -41.116 -29.254 -3.945 1.00 79.56 206 GLY A N 1
ATOM 1710 C CA . GLY A 1 206 ? -41.331 -28.565 -5.220 1.00 79.56 206 GLY A CA 1
ATOM 1711 C C . GLY A 1 206 ? -40.598 -29.255 -6.374 1.00 79.56 206 GLY A C 1
ATOM 1712 O O . GLY A 1 206 ? -41.219 -29.637 -7.364 1.00 79.56 206 GLY A O 1
ATOM 1713 N N . PHE A 1 207 ? -39.303 -29.528 -6.198 1.00 77.00 207 PHE A N 1
ATOM 1714 C CA . PHE A 1 207 ? -38.481 -30.221 -7.195 1.00 77.00 207 PHE A CA 1
ATOM 1715 C C . PHE A 1 207 ? -38.998 -31.632 -7.550 1.00 77.00 207 PHE A C 1
ATOM 1717 O O . PHE A 1 207 ? -39.057 -32.010 -8.724 1.00 77.00 207 PHE A O 1
ATOM 1724 N N . LEU A 1 208 ? -39.424 -32.416 -6.555 1.00 80.19 208 LEU A N 1
ATOM 1725 C CA . LEU A 1 208 ? -39.997 -33.749 -6.789 1.00 80.19 208 LEU A CA 1
ATOM 1726 C C . LEU A 1 208 ? -41.360 -33.685 -7.499 1.00 80.19 208 LEU A C 1
ATOM 1728 O O . LEU A 1 208 ? -41.669 -34.526 -8.346 1.00 80.19 208 LEU A O 1
ATOM 1732 N N . SER A 1 209 ? -42.172 -32.671 -7.195 1.00 78.81 209 SER A N 1
ATOM 1733 C CA . SER A 1 209 ? -43.481 -32.487 -7.833 1.00 78.81 209 SER A CA 1
ATOM 1734 C C . SER A 1 209 ? -43.396 -32.026 -9.292 1.00 78.81 209 SER A C 1
ATOM 1736 O O . SER A 1 209 ? -44.303 -32.296 -10.075 1.00 78.81 209 SER A O 1
ATOM 1738 N N . ASP A 1 210 ? -42.306 -31.363 -9.684 1.00 77.81 210 ASP A N 1
ATOM 1739 C CA . ASP A 1 210 ? -42.103 -30.947 -11.074 1.00 77.81 210 ASP A CA 1
ATOM 1740 C C . ASP A 1 210 ? -41.429 -32.029 -11.924 1.00 77.81 210 ASP A C 1
ATOM 1742 O O . ASP A 1 210 ? -41.729 -32.143 -13.110 1.00 77.81 210 ASP A O 1
ATOM 1746 N N . SER A 1 211 ? -40.596 -32.890 -11.335 1.00 70.25 211 SER A N 1
ATOM 1747 C CA . SER A 1 211 ? -39.982 -34.020 -12.055 1.00 70.25 211 SER A CA 1
ATOM 1748 C C . SER A 1 211 ? -40.968 -35.148 -12.389 1.00 70.25 211 SER A C 1
ATOM 1750 O O . SER A 1 211 ? -40.754 -35.889 -13.346 1.00 70.25 211 SER A O 1
ATOM 1752 N N . THR A 1 212 ? -42.090 -35.239 -11.673 1.00 63.34 212 THR A N 1
ATOM 1753 C CA . THR A 1 212 ? -43.176 -36.199 -11.946 1.00 63.34 212 THR A CA 1
ATOM 1754 C C . THR A 1 212 ? -44.108 -35.779 -13.085 1.00 63.34 212 THR A C 1
ATOM 1756 O O . THR A 1 212 ? -44.911 -36.590 -13.528 1.00 63.34 212 THR A O 1
ATOM 1759 N N . LYS A 1 213 ? -43.987 -34.552 -13.609 1.00 60.47 213 LYS A N 1
ATOM 1760 C CA . LYS A 1 213 ? -44.736 -34.095 -14.797 1.00 60.47 213 LYS A CA 1
ATOM 1761 C C . LYS A 1 213 ? -44.060 -34.452 -16.126 1.00 60.47 213 LYS A C 1
ATOM 1763 O O . LYS A 1 213 ? -44.622 -34.168 -17.179 1.00 60.47 213 LYS A O 1
ATOM 1768 N N . PHE A 1 214 ? -42.857 -35.027 -16.084 1.00 56.00 214 PHE A N 1
ATOM 1769 C CA . PHE A 1 214 ? -42.070 -35.393 -17.267 1.00 56.00 214 PHE A CA 1
ATOM 1770 C C . PHE A 1 214 ? -42.084 -36.902 -17.579 1.00 56.00 214 PHE A C 1
ATOM 1772 O O . PHE A 1 214 ? -41.267 -37.356 -18.378 1.00 56.00 214 PHE A O 1
ATOM 1779 N N . TYR A 1 215 ? -43.018 -37.655 -16.988 1.00 48.75 215 TYR A N 1
ATOM 1780 C CA . TYR A 1 215 ? -43.327 -39.046 -17.334 1.00 48.75 215 TYR A CA 1
ATOM 1781 C C . TYR A 1 215 ? -44.827 -39.235 -17.549 1.00 48.75 215 TYR A C 1
ATOM 1783 O O . TYR A 1 215 ? -45.605 -38.635 -16.774 1.00 48.75 215 TYR A O 1
#

Secondary structure (DSSP, 8-state):
-PPPPS-HHHHHHHHH---HHHHHHHHHHHTT-PPTTEEEETTEEEE-STT--EEEE--TT-TTHHHHHHHIIIIIS----HHHHHHHHHHHHHHHHH--SS--TTHHHHHHHHHHHHHHHHHTT--HHHHHHHHHHHHHHHHTTSS-GGGEEEETTEEEEETTEEEETTEEEESS-TTS-TT----TTS---------HHHHHHHHHHHHGGG-

Sequence (215 aa):
MKKDISHPIFLKIAMQMDDTFWKYIYEDMAYGKCPFGIFLEQNYLCCFIKGKEFSFKMDVDSPSLTEDIHYMMKEKAEILSEKEKIQKKEKFLNEQRKGQKGIHKKYSRDSLLQDYVLHHAKENEIGIDICRRVISFIFVGFLLKLLDISHITIEGNNICSIQGIKFEKKKILVTNNFLYDKNFKVSNSMFMEEENKKGLMNLWQGFLSDSTKFY

Radius of gyration: 31.47 Å; chains: 1; bounding box: 76×58×69 Å

Foldseek 3Di:
DDQDFPACVLCVLLVVDPDPVSNVQSVCVRSQRHPPQWHDDPQWIFGDPPPLTDIDHQDPPDPCRSVVVVCSVCVRVVDDDPVRVVVVVVVVVVCVVVDPVPDPVPVLVLVLLLCQLVVLCVVQVEDPVVSVVVSVQVVVCVVVVVFDPVQWDDDDSHTPDGHQWDRHRHDIGRNPRPVPPPPPPPDPPDDDPPPPPCPPVNVVVVVVVVVVVVD

pLDDT: mean 81.54, std 16.57, range [32.66, 97.06]